Protein 9K5P (pdb70)

Solvent-accessible surface area: 14337 Å² total; per-residue (Å²): 72,80,34,47,74,126,147,8,56,69,58,1,56,19,8,6,4,10,7,34,3,7,2,27,49,10,18,166,82,62,130,15,61,116,91,12,6,96,13,0,81,119,0,5,87,15,0,82,84,0,16,125,150,29,29,16,121,11,0,49,98,0,8,107,15,1,26,20,1,0,63,52,151,42,55,58,130,84,0,79,83,16,33,88,120,1,135,181,104,66,147,145,92,84,83,71,7,55,20,8,19,6,8,7,46,5,2,2,40,35,10,25,170,73,63,152,14,57,112,107,14,0,80,20,0,67,118,0,15,87,17,0,119,82,0,20,147,124,36,26,44,112,9,0,69,60,0,10,113,26,0,31,28,0,2,68,52,165,30,56,61,111,90,0,84,96,19,18,81,116,4,85,157,75,15,160,131,112,127,52,60,71,56,7,56,21,12,15,6,8,9,42,6,6,0,54,44,11,41,205,77,60,151,17,54,135,106,14,3,98,21,0,75,115,0,12,90,12,0,105,80,0,22,119,131,33,22,35,114,5,0,74,103,0,10,117,11,0,31,22,0,2,62,55,147,49,56,62,118,86,0,88,95,18,37,103,140,3,114,119,69,12,126,150

Radius of gyration: 18.7 Å; Cα contacts (8 Å, |Δi|>4): 305; chains: 3; bounding box: 43×48×42 Å

Secondary structure (DSSP, 8-state):
---S-HHHHHHHHHHHHHHHHHHHHHHHTTSS-HHHHHHHHHHHHHHHHHHHHT-HHHHHHHHHHHHHHHTT-S-HHHHHHHHHHHHHH-/-HHHHHHHHHHHHHHHHHHHHHHTTSS-HHHHHHHHHHHHHHHHHHHTT-HHHHHHHHHHHHHHHTT-S-HHHHHHHHHHHHHHH-/-HHHHHHHHHHHHHHHHHHHHHHHTTSS-HHHHHHHHHHHHHHHHHHHHT-HHHHHHHHHHHHHHHTT-S-HHHHHHHHHHHHHHHH-

Sequence (264 aa):
GPGGTEEEKHHLHDDLDLLTILLELNLRNGKLSKELVEEAKRIAEIVKEAIEKGAVEVAEKGLEVIDAAAHGKISLEEVKEAREKLKKELEEEKHHLHDDLDLLTILLELNLRNGKLSKELVEEAKRIAEIVKEAIEKGAVEVAEKGLEVIDAAAHGKISLEEVKEAREKLKKELETEEEKHHLHDDLDLLTILLELNLRNGKLSKELVEEAKRIAEIVKEAIEKGAVEVAEKGLEVIDAAAHGKISLEEVKEAREKLKKELEE

B-factor: mean 39.54, std 11.92, range [17.04, 78.27]

Foldseek 3Di:
DPFLDPVLLVVLVVLLVVLVVLLVVCVVVPNADPLLSVLLVLLSVLLVVCSVVRVSVLNVQSSVLSVCSSVVNDDSVVSNVNSVVSVVVD/DVLLVVLVVLLVVLLVLLVVCVVVVNADPLLSVLLVLLSVLLVVCSVVVVRVLNVQSSVLSVCSSVVNADSVRSVVSSVVSVVVSD/DVVLLVVLVVLLVVLLVLLVVCVVVPVADPLLSVLLVLLSVLLVVCSVVVVSVLNVVSSVLSVCSSVVNDDSVVSNVSSVVSVVVSVD

Nearest PDB structures (foldseek):
  7s5b-assembly2_B  TM=9.370E-01  e=5.333E-01  synthetic construct
  8qbr-assembly1_A  TM=3.655E-01  e=4.328E+00  Nostoc punctiforme
  6zvs-assembly1_A  TM=4.162E-01  e=7.202E+00  Nostoc punctiforme
  7dgw-assembly1_A  TM=6.168E-01  e=1.752E+00  Escherichia coli 'BL21-Gold(DE3)pLysS AG'
  8rql-assembly1_R  TM=3.148E-01  e=9.928E+00  Homo sapiens

Structure (mmCIF, N/CA/C/O backbone):
data_9K5P
#
_entry.id   9K5P
#
_cell.length_a   76.767
_cell.length_b   76.767
_cell.length_c   118.278
_cell.angle_alpha   90.00
_cell.angle_beta   90.00
_cell.angle_gamma   90.00
#
_symmetry.space_group_name_H-M   'P 43 21 2'
#
loop_
_entity.id
_entity.type
_entity.pdbx_description
1 polymer C3-Zn2-HEHE-19
2 non-polymer 'ZINC ION'
3 non-polymer 'NITRATE ION'
4 water water
#
loop_
_atom_site.group_PDB
_atom_site.id
_atom_site.type_symbol
_atom_site.label_atom_id
_atom_site.label_alt_id
_atom_site.label_comp_id
_atom_site.label_asym_id
_atom_site.label_entity_id
_atom_site.label_seq_id
_atom_site.pdbx_PDB_ins_code
_atom_site.Cartn_x
_atom_site.Cartn_y
_atom_site.Cartn_z
_atom_site.occupancy
_atom_site.B_iso_or_equiv
_atom_site.auth_seq_id
_atom_site.auth_comp_id
_atom_site.auth_asym_id
_atom_site.auth_atom_id
_atom_site.pdbx_PDB_model_num
ATOM 1 N N . GLY A 1 20 ? -20.213 0.950 -8.486 1.00 63.50 1 GLY A N 1
ATOM 2 C CA . GLY A 1 20 ? -20.460 -0.482 -8.494 1.00 63.20 1 GLY A CA 1
ATOM 3 C C . GLY A 1 20 ? -21.418 -0.933 -7.402 1.00 64.38 1 GLY A C 1
ATOM 4 O O . GLY A 1 20 ? -22.127 -0.113 -6.816 1.00 61.93 1 GLY A O 1
ATOM 5 N N . PRO A 1 21 ? -21.448 -2.242 -7.131 1.00 57.75 2 PRO A N 1
ATOM 6 C CA . PRO A 1 21 ? -22.327 -2.778 -6.083 1.00 56.13 2 PRO A CA 1
ATOM 7 C C . PRO A 1 21 ? -21.822 -2.558 -4.663 1.00 55.76 2 PRO A C 1
ATOM 8 O O . PRO A 1 21 ? -22.344 -3.182 -3.735 1.00 56.19 2 PRO A O 1
ATOM 12 N N . GLY A 1 22 ? -20.832 -1.698 -4.479 1.00 53.94 3 GLY A N 1
ATOM 13 C CA . GLY A 1 22 ? -20.192 -1.538 -3.194 1.00 45.50 3 GLY A CA 1
ATOM 14 C C . GLY A 1 22 ? -18.984 -2.447 -3.042 1.00 43.04 3 GLY A C 1
ATOM 15 O O . GLY A 1 22 ? -18.822 -3.449 -3.741 1.00 41.84 3 GLY A O 1
ATOM 16 N N . GLY A 1 23 ? -18.122 -2.072 -2.099 1.00 35.75 4 GLY A N 1
ATOM 17 C CA . GLY A 1 23 ? -16.899 -2.801 -1.833 1.00 33.92 4 GLY A CA 1
ATOM 18 C C . GLY A 1 23 ? -17.122 -4.053 -1.009 1.00 29.37 4 GLY A C 1
ATOM 19 O O . GLY A 1 23 ? -16.417 -4.275 -0.027 1.00 29.39 4 GLY A O 1
ATOM 20 N N . THR A 1 24 ? -18.089 -4.878 -1.407 1.00 27.47 5 THR A N 1
ATOM 21 C CA . THR A 1 24 ? -18.319 -6.166 -0.772 1.00 29.19 5 THR A CA 1
ATOM 22 C C . THR A 1 24 ? -17.270 -7.178 -1.227 1.00 30.22 5 THR A C 1
ATOM 23 O O . THR A 1 24 ? -16.621 -7.015 -2.263 1.00 27.09 5 THR A O 1
ATOM 27 N N . GLU A 1 25 ? -17.105 -8.238 -0.427 1.00 28.56 6 GLU A N 1
ATOM 28 C CA . GLU A 1 25 ? -16.212 -9.334 -0.809 1.00 33.23 6 GLU A CA 1
ATOM 29 C C . GLU A 1 25 ? -16.575 -9.911 -2.176 1.00 31.58 6 GLU A C 1
ATOM 30 O O . GLU A 1 25 ? -15.693 -10.342 -2.926 1.00 31.47 6 GLU A O 1
ATOM 36 N N . GLU A 1 26 ? -17.862 -9.925 -2.517 1.00 30.97 7 GLU A N 1
ATOM 37 C CA . GLU A 1 26 ? -18.290 -1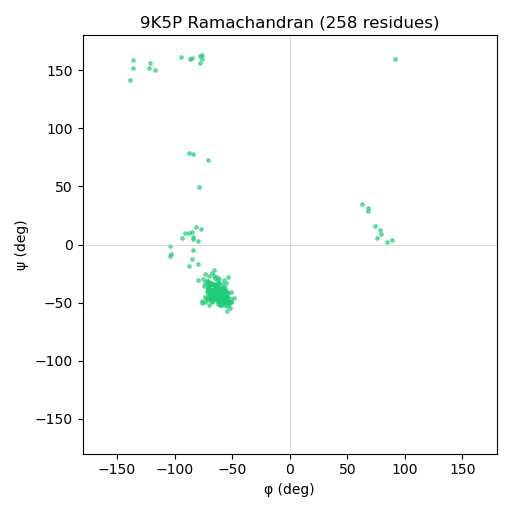0.463 -3.803 1.00 34.87 7 GLU A CA 1
ATOM 38 C C . GLU A 1 26 ? -17.848 -9.562 -4.952 1.00 29.70 7 GLU A C 1
ATOM 39 O O . GLU A 1 26 ? -17.431 -10.051 -6.009 1.00 28.50 7 GLU A O 1
ATOM 45 N N . GLU A 1 27 ? -17.925 -8.245 -4.768 1.00 26.20 8 GLU A N 1
ATOM 46 C CA . GLU A 1 27 ? -17.459 -7.345 -5.814 1.00 32.51 8 GLU A CA 1
ATOM 47 C C . GLU A 1 27 ? -15.941 -7.399 -5.948 1.00 28.16 8 GLU A C 1
ATOM 48 O O . GLU A 1 27 ? -15.415 -7.440 -7.069 1.00 27.18 8 GLU A O 1
ATOM 54 N N . LYS A 1 28 ? -15.224 -7.404 -4.819 1.00 25.93 9 LYS A N 1
ATOM 55 C CA . LYS A 1 28 ? -13.769 -7.544 -4.852 1.00 27.44 9 LYS A CA 1
ATOM 56 C C . LYS A 1 28 ? -13.367 -8.822 -5.562 1.00 26.65 9 LYS A C 1
ATOM 57 O O . LYS A 1 28 ? -12.400 -8.837 -6.328 1.00 24.83 9 LYS A O 1
ATOM 63 N N . HIS A 1 29 ? -14.079 -9.917 -5.285 1.00 25.97 10 HIS A N 1
ATOM 64 C CA . HIS A 1 29 ? -13.772 -11.181 -5.942 1.00 27.80 10 HIS A CA 1
ATOM 65 C C . HIS A 1 29 ? -13.999 -11.070 -7.443 1.00 27.01 10 HIS A C 1
ATOM 66 O O . HIS A 1 29 ? -13.223 -11.610 -8.235 1.00 21.74 10 HIS A O 1
ATOM 73 N N . HIS A 1 30 ? -15.057 -10.370 -7.854 1.00 24.98 11 HIS A N 1
ATOM 74 C CA . HIS A 1 30 ? -15.299 -10.188 -9.281 1.00 29.22 11 HIS A CA 1
ATOM 75 C C . HIS A 1 30 ? -14.178 -9.364 -9.915 1.00 24.95 11 HIS A C 1
ATOM 76 O O . HIS A 1 30 ? -13.631 -9.732 -10.960 1.00 24.72 11 HIS A O 1
ATOM 83 N N . LEU A 1 31 ? -13.804 -8.258 -9.274 1.00 22.30 12 LEU A N 1
ATOM 84 C CA . LEU A 1 31 ? -12.712 -7.444 -9.788 1.00 25.21 12 LEU A CA 1
ATOM 85 C C . LEU A 1 31 ? -11.432 -8.253 -9.918 1.00 24.66 12 LEU A C 1
ATOM 86 O O . LEU A 1 31 ? -10.688 -8.097 -10.896 1.00 19.83 12 LEU A O 1
ATOM 91 N N . HIS A 1 32 ? -11.162 -9.139 -8.955 1.00 21.14 13 HIS A N 1
ATOM 92 C CA . HIS A 1 32 ? -9.948 -9.948 -9.042 1.00 22.79 13 HIS A CA 1
ATOM 93 C C . HIS A 1 32 ? -10.018 -10.944 -10.206 1.00 22.05 13 HIS A C 1
ATOM 94 O O . HIS A 1 32 ? -9.015 -11.152 -10.902 1.00 17.52 13 HIS A O 1
ATOM 101 N N . ASP A 1 33 ? -11.187 -11.569 -10.430 1.00 18.02 14 ASP A N 1
ATOM 102 C CA . ASP A 1 33 ? -11.380 -12.428 -11.609 1.00 24.75 14 ASP A CA 1
ATOM 103 C C . ASP A 1 33 ? -11.007 -11.694 -12.893 1.00 22.01 14 ASP A C 1
ATOM 104 O O . ASP A 1 33 ? -10.295 -12.224 -13.757 1.00 17.28 14 ASP A O 1
ATOM 109 N N . ASP A 1 34 ? -11.542 -10.484 -13.052 1.00 20.53 15 ASP A N 1
ATOM 110 C CA . ASP A 1 34 ? -11.268 -9.671 -14.233 1.00 20.39 15 ASP A CA 1
ATOM 111 C C . ASP A 1 34 ? -9.786 -9.385 -14.379 1.00 21.16 15 ASP A C 1
ATOM 112 O O . ASP A 1 34 ? -9.250 -9.391 -15.488 1.00 21.35 15 ASP A O 1
ATOM 117 N N . LEU A 1 35 ? -9.108 -9.107 -13.269 1.00 19.07 16 LEU A N 1
ATOM 118 C CA . LEU A 1 35 ? -7.675 -8.852 -13.336 1.00 22.00 16 LEU A CA 1
ATOM 119 C C . LEU A 1 35 ? -6.913 -10.100 -13.756 1.00 18.98 16 LEU A C 1
ATOM 120 O O . LEU A 1 35 ? -5.968 -10.022 -14.552 1.00 20.69 16 LEU A O 1
ATOM 125 N N . ASP A 1 36 ? -7.301 -11.259 -13.235 1.00 17.04 17 ASP A N 1
ATOM 126 C CA . ASP A 1 36 ? -6.706 -12.503 -13.700 1.00 21.02 17 ASP A CA 1
ATOM 127 C C . ASP A 1 36 ? -6.939 -12.679 -15.191 1.00 21.10 17 ASP A C 1
ATOM 128 O O . ASP A 1 36 ? -6.022 -13.045 -15.929 1.00 22.47 17 ASP A O 1
ATOM 133 N N . LEU A 1 37 ? -8.180 -12.444 -15.636 1.00 21.40 18 LEU A N 1
ATOM 134 C CA . LEU A 1 37 ? -8.544 -12.616 -17.039 1.00 23.72 18 LEU A CA 1
ATOM 135 C C . LEU A 1 37 ? -7.720 -11.702 -17.927 1.00 23.10 18 LEU A C 1
ATOM 136 O O . LEU A 1 37 ? -7.175 -12.136 -18.944 1.00 23.07 18 LEU A O 1
ATOM 141 N N . LEU A 1 38 ? -7.586 -10.435 -17.530 1.00 20.1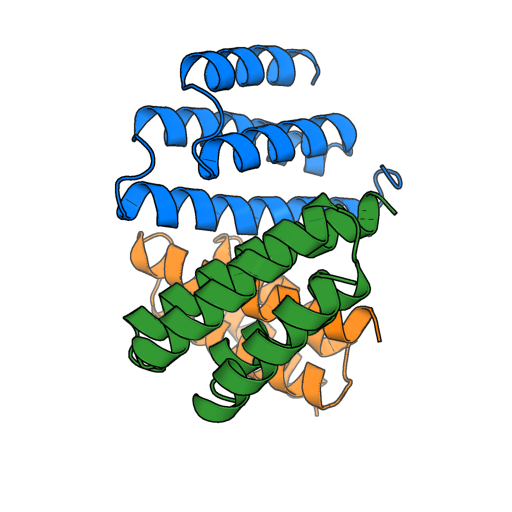5 19 LEU A N 1
ATOM 142 C CA . LEU A 1 38 ? -6.815 -9.472 -18.313 1.00 23.43 19 LEU A CA 1
ATOM 143 C C . LEU A 1 38 ? -5.313 -9.732 -18.231 1.00 26.48 19 LEU A C 1
ATOM 144 O O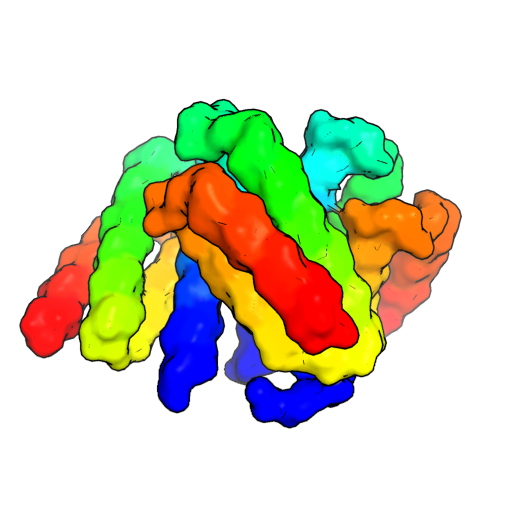 . LEU A 1 38 ? -4.579 -9.454 -19.192 1.00 26.59 19 LEU A O 1
ATOM 149 N N . THR A 1 39 ? -4.833 -10.265 -17.102 1.00 22.38 20 THR A N 1
ATOM 150 C CA . THR A 1 39 ? -3.444 -10.709 -17.029 1.00 27.11 20 THR A CA 1
ATOM 151 C C . THR A 1 39 ? -3.162 -11.737 -18.114 1.00 27.92 20 THR A C 1
ATOM 152 O O . THR A 1 39 ? -2.135 -11.671 -18.802 1.00 25.76 20 THR A O 1
ATOM 156 N N . ILE A 1 40 ? -4.085 -12.681 -18.295 1.00 23.98 21 ILE A N 1
ATOM 157 C CA . ILE A 1 40 ? -3.912 -13.688 -19.328 1.00 27.19 21 ILE A CA 1
ATOM 158 C C . ILE A 1 40 ? -3.998 -13.051 -20.709 1.00 29.01 21 ILE A C 1
ATOM 159 O O . ILE A 1 40 ? -3.175 -13.331 -21.588 1.00 30.94 21 ILE A O 1
ATOM 164 N N . LEU A 1 41 ? -4.983 -12.177 -20.922 1.00 24.19 22 LEU A N 1
ATOM 165 C CA . LEU A 1 41 ? -5.173 -11.631 -22.259 1.00 24.43 22 LEU A CA 1
ATOM 166 C C . LEU A 1 41 ? -3.978 -10.791 -22.684 1.00 26.97 22 LEU A C 1
ATOM 167 O O . LEU A 1 41 ? -3.591 -10.820 -23.857 1.00 29.06 22 LEU A O 1
ATOM 172 N N . LEU A 1 42 ? -3.348 -10.078 -21.742 1.00 25.32 23 LEU A N 1
ATOM 173 C CA . LEU A 1 42 ? -2.174 -9.280 -22.086 1.00 31.53 23 LEU A CA 1
ATOM 174 C C . LEU A 1 42 ? -1.056 -10.168 -22.602 1.00 34.43 23 LEU A C 1
ATOM 175 O O . LEU A 1 42 ? -0.384 -9.833 -23.583 1.00 33.59 23 LEU A O 1
ATOM 180 N N . GLU A 1 43 ? -0.853 -11.321 -21.957 1.00 33.43 24 GLU A N 1
ATOM 181 C CA . GLU A 1 43 ? 0.170 -12.261 -22.414 1.00 36.18 24 GLU A CA 1
ATOM 182 C C . GLU A 1 43 ? -0.198 -12.886 -23.749 1.00 35.14 24 GLU A C 1
ATOM 183 O O . GLU A 1 43 ? 0.653 -13.009 -24.638 1.00 41.03 24 GLU A O 1
ATOM 189 N N . LEU A 1 44 ? -1.446 -13.343 -23.892 1.00 34.38 25 LEU A N 1
ATOM 190 C CA . LEU A 1 44 ? -1.875 -13.904 -25.169 1.00 38.15 25 LEU A CA 1
ATOM 191 C C . LEU A 1 44 ? -1.552 -12.938 -26.304 1.00 43.70 25 LEU A C 1
ATOM 192 O O . LEU A 1 44 ? -0.998 -13.323 -27.342 1.00 41.40 25 LEU A O 1
ATOM 197 N N . ASN A 1 45 ? -1.880 -11.667 -26.107 1.00 37.61 26 ASN A N 1
ATOM 198 C CA . ASN A 1 45 ? -1.788 -10.685 -27.169 1.00 37.08 26 ASN A CA 1
ATOM 199 C C . ASN A 1 45 ? -0.406 -10.051 -27.265 1.00 34.81 26 ASN A C 1
ATOM 200 O O . ASN A 1 45 ? -0.063 -9.495 -28.310 1.00 37.04 26 ASN A O 1
ATOM 205 N N . LEU A 1 46 ? 0.408 -10.141 -26.220 1.00 37.65 27 LEU A N 1
ATOM 206 C CA . LEU A 1 46 ? 1.828 -9.882 -26.412 1.00 36.15 27 LEU A CA 1
ATOM 207 C C . LEU A 1 46 ? 2.469 -10.977 -27.260 1.00 46.36 27 LEU A C 1
ATOM 208 O O . LEU A 1 46 ? 3.226 -10.682 -28.196 1.00 43.81 27 LEU A O 1
ATOM 213 N N . ARG A 1 47 ? 2.148 -12.248 -26.970 1.00 40.40 28 ARG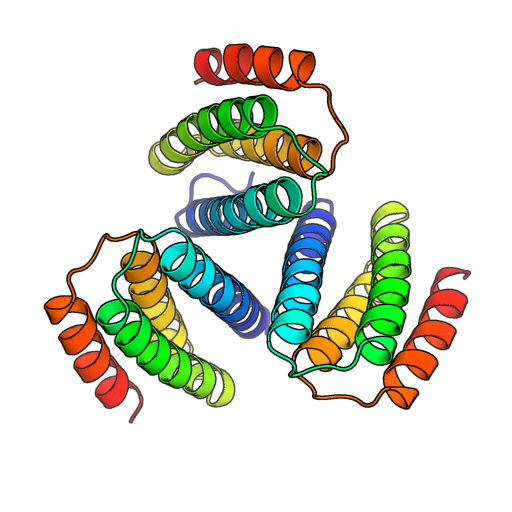 A N 1
ATOM 214 C CA . ARG A 1 47 ? 2.819 -13.360 -27.646 1.00 47.08 28 ARG A CA 1
ATOM 215 C C . ARG A 1 47 ? 2.495 -13.400 -29.136 1.00 39.88 28 ARG A C 1
ATOM 216 O O . ARG A 1 47 ? 3.361 -13.724 -29.951 1.00 47.39 28 ARG A O 1
ATOM 224 N N . ASN A 1 48 ? 1.261 -13.104 -29.520 1.00 38.86 29 ASN A N 1
ATOM 225 C CA . ASN A 1 48 ? 0.935 -13.154 -30.937 1.00 39.64 29 ASN A CA 1
ATOM 226 C C . ASN A 1 48 ? 1.288 -11.853 -31.677 1.00 40.62 29 ASN A C 1
ATOM 227 O O . ASN A 1 48 ? 0.860 -11.673 -32.823 1.00 44.65 29 ASN A O 1
ATOM 232 N N . GLY A 1 49 ? 2.026 -10.944 -31.038 1.00 40.09 30 GLY A N 1
ATOM 233 C CA . GLY A 1 49 ? 2.500 -9.733 -31.671 1.00 43.28 30 GLY A CA 1
ATOM 234 C C . GLY A 1 49 ? 1.537 -8.565 -31.688 1.00 37.21 30 GLY A C 1
ATOM 235 O O . GLY A 1 49 ? 1.889 -7.513 -32.236 1.00 36.71 30 GLY A O 1
ATOM 236 N N . LYS A 1 50 ? 0.349 -8.703 -31.095 1.00 34.93 31 LYS A N 1
ATOM 237 C CA . LYS A 1 50 ? -0.653 -7.642 -31.158 1.00 34.60 31 LYS A CA 1
ATOM 238 C C . LYS A 1 50 ? -0.244 -6.436 -30.329 1.00 33.69 31 LYS A C 1
ATOM 239 O O . LYS A 1 50 ? -0.539 -5.294 -30.701 1.00 33.30 31 LYS A O 1
ATOM 245 N N . LEU A 1 51 ? 0.449 -6.673 -29.227 1.00 31.25 32 LEU A N 1
ATOM 246 C CA . LEU A 1 51 ? 0.757 -5.670 -28.224 1.00 29.79 32 LEU A CA 1
ATOM 247 C C . LEU A 1 51 ? 2.263 -5.585 -28.074 1.00 30.76 32 LEU A C 1
ATOM 248 O O . LEU A 1 51 ? 2.978 -6.559 -28.315 1.00 35.12 32 LEU A O 1
ATOM 253 N N . SER A 1 52 ? 2.743 -4.417 -27.689 1.00 31.64 33 SER A N 1
ATOM 254 C CA . SER A 1 52 ? 4.171 -4.205 -27.510 1.00 36.52 33 SER A CA 1
ATOM 255 C C . SER A 1 52 ? 4.581 -4.420 -26.059 1.00 35.57 33 SER A C 1
ATOM 256 O O . SER A 1 52 ? 3.759 -4.386 -25.140 1.00 32.99 33 SER A O 1
ATOM 259 N N . LYS A 1 53 ? 5.887 -4.626 -25.873 1.00 36.49 34 LYS A N 1
ATOM 260 C CA . LYS A 1 53 ? 6.437 -4.816 -24.539 1.00 39.67 34 LYS A CA 1
ATOM 261 C C . LYS A 1 53 ? 6.173 -3.606 -23.663 1.00 37.09 34 LYS A C 1
ATOM 262 O O . LYS A 1 53 ? 5.782 -3.742 -22.496 1.00 36.37 34 LYS A O 1
ATOM 268 N N . GLU A 1 54 ? 6.351 -2.405 -24.212 1.00 36.85 35 GLU A N 1
ATOM 269 C CA . GLU A 1 54 ? 6.133 -1.216 -23.399 1.00 32.39 35 GLU A CA 1
ATOM 270 C C . GLU A 1 54 ? 4.652 -1.016 -23.085 1.00 36.84 35 GLU A C 1
ATOM 271 O O . GLU A 1 54 ? 4.304 -0.524 -22.003 1.00 31.55 35 GLU A O 1
ATOM 277 N N . LEU A 1 55 ? 3.766 -1.359 -24.025 1.00 33.79 36 LEU A N 1
ATOM 278 C CA . LEU A 1 55 ? 2.330 -1.293 -23.745 1.00 36.94 36 LEU A CA 1
ATOM 279 C C . LEU A 1 55 ? 1.971 -2.189 -22.562 1.00 28.71 36 LEU A C 1
ATOM 280 O O . LEU A 1 55 ? 1.307 -1.758 -21.616 1.00 28.73 36 LEU A O 1
ATOM 285 N N . VAL A 1 56 ? 2.415 -3.445 -22.604 1.00 30.97 37 VAL A N 1
ATOM 286 C CA . VAL A 1 56 ? 2.096 -4.400 -21.548 1.00 31.46 37 VAL A CA 1
ATOM 287 C C . VAL A 1 56 ? 2.687 -3.954 -20.215 1.00 35.04 37 VAL A C 1
ATOM 288 O O . VAL A 1 56 ? 2.031 -4.049 -19.167 1.00 32.82 37 VAL A O 1
ATOM 292 N N . GLU A 1 57 ? 3.919 -3.431 -20.233 1.00 31.78 38 GLU A N 1
ATOM 293 C CA . GLU A 1 57 ? 4.526 -2.945 -18.999 1.00 35.17 38 GLU A CA 1
ATOM 294 C C . GLU A 1 57 ? 3.717 -1.814 -18.388 1.00 35.27 38 GLU A C 1
ATOM 295 O O . GLU A 1 57 ? 3.526 -1.773 -17.167 1.00 30.65 38 GLU A O 1
ATOM 301 N N . GLU A 1 58 ? 3.261 -0.861 -19.214 1.00 29.88 39 GLU A N 1
ATOM 302 C CA . GLU A 1 58 ? 2.393 0.190 -18.697 1.00 26.08 39 GLU A CA 1
ATOM 303 C C . GLU A 1 58 ? 1.061 -0.376 -18.216 1.00 32.01 39 GLU A C 1
ATOM 304 O O . GLU A 1 58 ? 0.518 0.085 -17.205 1.00 27.73 39 GLU A O 1
ATOM 310 N N . ALA A 1 59 ? 0.492 -1.340 -18.954 1.00 26.56 40 ALA A N 1
ATOM 311 C CA . ALA A 1 59 ? -0.749 -1.964 -18.504 1.00 29.47 40 ALA A CA 1
ATOM 312 C C . ALA A 1 59 ? -0.553 -2.659 -17.168 1.00 28.21 40 ALA A C 1
ATOM 313 O O . ALA A 1 59 ? -1.430 -2.600 -16.301 1.00 27.42 40 ALA A O 1
ATOM 315 N N . LYS A 1 60 ? 0.598 -3.312 -16.975 1.00 27.54 41 LYS A N 1
ATOM 316 C CA . LYS A 1 60 ? 0.868 -3.955 -15.695 1.00 33.69 41 LYS A CA 1
ATOM 317 C C . LYS A 1 60 ? 1.053 -2.947 -14.576 1.00 33.53 41 LYS A C 1
ATOM 318 O O . LYS A 1 60 ? 0.795 -3.274 -13.414 1.00 34.74 41 LYS A O 1
ATOM 324 N N . ARG A 1 61 ? 1.453 -1.718 -14.891 1.00 30.95 42 ARG A N 1
ATOM 325 C CA . ARG A 1 61 ? 1.514 -0.724 -13.833 1.00 32.11 42 ARG A CA 1
ATOM 326 C C . ARG A 1 61 ? 0.115 -0.286 -13.448 1.00 31.13 42 ARG A C 1
ATOM 327 O O . ARG A 1 61 ? -0.153 -0.020 -12.272 1.00 34.04 42 ARG A O 1
ATOM 335 N N . ILE A 1 62 ? -0.807 -0.253 -14.412 1.00 29.48 43 ILE A N 1
ATOM 336 C CA . ILE A 1 62 ? -2.209 -0.045 -14.061 1.00 33.22 43 ILE A CA 1
ATOM 337 C C . ILE A 1 62 ? -2.753 -1.235 -13.271 1.00 26.74 43 ILE A C 1
ATOM 338 O O . ILE A 1 62 ? -3.561 -1.071 -12.343 1.00 24.84 43 ILE A O 1
ATOM 343 N N . ALA A 1 63 ? -2.352 -2.449 -13.645 1.00 23.23 44 ALA A N 1
ATOM 344 C CA . ALA A 1 63 ? -2.797 -3.629 -12.903 1.00 30.57 44 ALA A CA 1
ATOM 345 C C . ALA A 1 63 ? -2.357 -3.557 -11.444 1.00 33.58 44 ALA A C 1
ATOM 346 O O . ALA A 1 63 ? -3.111 -3.937 -10.540 1.00 35.05 44 ALA A O 1
ATOM 348 N N . GLU A 1 64 ? -1.136 -3.074 -11.193 1.00 32.39 45 GLU A N 1
ATOM 349 C CA . GLU A 1 64 ? -0.702 -2.870 -9.812 1.00 38.80 45 GLU A CA 1
ATOM 350 C C . GLU A 1 64 ? -1.595 -1.867 -9.093 1.00 36.22 45 GLU A C 1
ATOM 351 O O . GLU A 1 64 ? -1.973 -2.086 -7.936 1.00 35.48 45 GLU A O 1
ATOM 357 N N . ILE A 1 65 ? -1.962 -0.770 -9.766 1.00 30.31 46 ILE A N 1
ATOM 358 C CA . ILE A 1 65 ? -2.900 0.174 -9.167 1.00 29.45 46 ILE A CA 1
ATOM 359 C C . ILE A 1 65 ? -4.245 -0.492 -8.915 1.00 36.18 46 ILE A C 1
ATOM 360 O O . ILE A 1 65 ? -4.893 -0.242 -7.891 1.00 34.84 46 ILE A O 1
ATOM 365 N N . VAL A 1 66 ? -4.700 -1.332 -9.854 1.00 32.41 47 VAL A N 1
ATOM 366 C CA . VAL A 1 66 ? -5.976 -2.016 -9.677 1.00 28.50 47 VAL A CA 1
ATOM 367 C C . VAL A 1 66 ? -5.911 -2.938 -8.463 1.00 30.40 47 VAL A C 1
ATOM 368 O O . VAL A 1 66 ? -6.836 -2.984 -7.650 1.00 29.22 47 VAL A O 1
ATOM 372 N N . LYS A 1 67 ? -4.814 -3.686 -8.331 1.00 33.03 48 LYS A N 1
ATOM 373 C CA . LYS A 1 67 ? -4.633 -4.589 -7.198 1.00 35.90 48 LYS A CA 1
ATOM 374 C C . LYS A 1 67 ? -4.845 -3.857 -5.879 1.00 37.69 48 LYS A C 1
ATOM 375 O O . LYS A 1 67 ? -5.662 -4.258 -5.044 1.00 35.07 48 LYS A O 1
ATOM 381 N N . GLU A 1 68 ? -4.109 -2.763 -5.688 1.00 39.42 49 GLU A N 1
ATOM 382 C CA . GLU A 1 68 ? -4.240 -1.975 -4.471 1.00 40.56 49 GLU A CA 1
ATOM 383 C C . GLU A 1 68 ? -5.660 -1.474 -4.302 1.00 43.19 49 GLU A C 1
ATOM 384 O O . GLU A 1 68 ? -6.216 -1.521 -3.198 1.00 48.65 49 GLU A O 1
ATOM 390 N N . ALA A 1 69 ? -6.265 -0.977 -5.382 1.00 37.78 50 ALA A N 1
ATOM 391 C CA . ALA A 1 69 ? -7.635 -0.487 -5.278 1.00 34.31 50 ALA A CA 1
ATOM 392 C C . ALA A 1 69 ? -8.581 -1.589 -4.819 1.00 37.61 50 ALA A C 1
ATOM 393 O O . ALA A 1 69 ? -9.428 -1.359 -3.950 1.00 41.24 50 ALA A O 1
ATOM 395 N N . ILE A 1 70 ? -8.447 -2.797 -5.377 1.00 36.05 51 ILE A N 1
ATOM 396 C CA . ILE A 1 70 ? -9.319 -3.895 -4.963 1.00 38.05 51 ILE A CA 1
ATOM 397 C C . ILE A 1 70 ? -9.152 -4.158 -3.473 1.00 43.47 51 ILE A C 1
ATOM 398 O O . ILE A 1 70 ? -10.132 -4.284 -2.727 1.00 42.02 51 ILE A O 1
ATOM 403 N N . GLU A 1 71 ? -7.898 -4.233 -3.023 1.00 43.92 52 GLU A N 1
ATOM 404 C CA . GLU A 1 71 ? -7.617 -4.448 -1.613 1.00 48.01 52 GLU A CA 1
ATOM 405 C C . GLU A 1 71 ? -8.285 -3.377 -0.754 1.00 48.96 52 GLU A C 1
ATOM 406 O O . GLU A 1 71 ? -8.996 -3.694 0.207 1.00 52.24 52 GLU A O 1
ATOM 412 N N . LYS A 1 72 ? -8.117 -2.104 -1.118 1.00 47.72 53 LYS A N 1
ATOM 413 C CA . LYS A 1 72 ? -8.613 -1.002 -0.298 1.00 44.60 53 LYS A CA 1
ATOM 414 C C . LYS A 1 72 ? -10.105 -0.740 -0.455 1.00 48.93 53 LYS A C 1
ATOM 415 O O . LYS A 1 72 ? -10.613 0.210 0.150 1.00 51.51 53 LYS A O 1
ATOM 421 N N . GLY A 1 73 ? -10.819 -1.539 -1.247 1.00 49.79 54 GLY A N 1
ATOM 422 C CA . GLY A 1 73 ? -12.230 -1.302 -1.475 1.00 45.64 54 GLY A CA 1
ATOM 423 C C . GLY A 1 73 ? -12.567 -0.212 -2.469 1.00 46.09 54 GLY A C 1
ATOM 424 O O . GLY A 1 73 ? -13.745 0.143 -2.593 1.00 44.73 54 GLY A O 1
ATOM 425 N N . ALA A 1 74 ? -11.582 0.330 -3.192 1.00 46.57 55 ALA A N 1
ATOM 426 C CA . ALA A 1 74 ? -11.827 1.414 -4.146 1.00 42.75 55 ALA A CA 1
ATOM 427 C C . ALA A 1 74 ? -12.292 0.803 -5.467 1.00 44.65 55 ALA A C 1
ATOM 428 O O . ALA A 1 74 ? -11.542 0.693 -6.442 1.00 45.48 55 ALA A O 1
ATOM 430 N N . VAL A 1 75 ? -13.567 0.408 -5.499 1.00 42.90 56 VAL A N 1
ATOM 431 C CA . VAL A 1 75 ? -14.049 -0.395 -6.616 1.00 44.90 56 VAL A CA 1
ATOM 432 C C . VAL A 1 75 ? -14.110 0.435 -7.889 1.00 47.60 56 VAL A C 1
ATOM 433 O O . VAL A 1 75 ? -13.860 -0.082 -8.986 1.00 40.49 56 VAL A O 1
ATOM 437 N N . GLU A 1 76 ? -14.393 1.733 -7.764 1.00 46.81 57 GLU A N 1
ATOM 438 C CA . GLU A 1 76 ? -14.525 2.582 -8.939 1.00 46.29 57 GLU A CA 1
ATOM 439 C C . GLU A 1 76 ? -13.172 2.820 -9.596 1.00 42.27 57 GLU A C 1
ATOM 440 O O . GLU A 1 76 ? -13.060 2.798 -10.827 1.00 38.79 57 GLU A O 1
ATOM 446 N N . VAL A 1 77 ? -12.134 3.056 -8.793 1.00 36.08 58 VAL A N 1
ATOM 447 C CA . VAL A 1 77 ? -10.792 3.156 -9.349 1.00 34.41 58 VAL A CA 1
ATOM 448 C C . VAL A 1 77 ? -10.374 1.829 -9.974 1.00 37.34 58 VAL A C 1
ATOM 449 O O . VAL A 1 77 ? -9.697 1.795 -11.012 1.00 32.15 58 VAL A O 1
ATOM 453 N N . ALA A 1 78 ? -10.763 0.714 -9.356 1.00 29.05 59 ALA A N 1
ATOM 454 C CA . ALA A 1 78 ? -10.380 -0.581 -9.899 1.00 30.75 59 ALA A CA 1
ATOM 455 C C . ALA A 1 78 ? -11.102 -0.850 -11.216 1.00 28.70 59 ALA A C 1
ATOM 456 O O . ALA A 1 78 ? -10.472 -1.250 -12.200 1.00 24.35 59 ALA A O 1
ATOM 458 N N . GLU A 1 79 ? -12.425 -0.610 -11.254 1.00 26.83 60 GLU A N 1
ATOM 459 C CA . GLU A 1 79 ? -13.202 -0.810 -12.474 1.00 31.91 60 GLU A CA 1
ATOM 460 C C . GLU A 1 79 ? -12.661 0.039 -13.615 1.00 31.44 60 GLU A C 1
ATOM 461 O O . GLU A 1 79 ? -12.653 -0.397 -14.768 1.00 30.20 60 GLU A O 1
ATOM 467 N N . LYS A 1 80 ? -12.207 1.259 -13.308 1.00 33.03 61 LYS A N 1
ATOM 468 C CA . LYS A 1 80 ? -11.639 2.135 -14.326 1.00 32.93 61 LYS A CA 1
ATOM 469 C C . LYS A 1 80 ? -10.325 1.573 -14.865 1.00 29.94 61 LYS A C 1
ATOM 470 O O . LYS A 1 80 ? -10.120 1.511 -16.083 1.00 26.59 61 LYS A O 1
ATOM 476 N N . GLY A 1 81 ? -9.419 1.159 -13.973 1.00 23.00 62 GLY A N 1
ATOM 477 C CA . GLY A 1 81 ? -8.178 0.560 -14.432 1.00 23.65 62 GLY A CA 1
ATOM 478 C C . GLY A 1 81 ? -8.409 -0.700 -15.247 1.00 26.61 62 GLY A C 1
ATOM 479 O O . GLY A 1 81 ? -7.725 -0.933 -16.249 1.00 24.26 62 GLY A O 1
ATOM 480 N N . LEU A 1 82 ? -9.400 -1.515 -14.851 1.00 20.75 63 LEU A N 1
ATOM 481 C CA . LEU A 1 82 ? -9.713 -2.719 -15.622 1.00 24.61 63 LEU A CA 1
ATOM 482 C C . LEU A 1 82 ? -10.216 -2.363 -17.022 1.00 26.50 63 LEU A C 1
ATOM 483 O O . LEU A 1 82 ? -9.850 -3.015 -18.011 1.00 24.40 63 LEU A O 1
ATOM 488 N N . GLU A 1 83 ? -11.054 -1.330 -17.127 1.00 25.63 64 GLU A N 1
ATOM 489 C CA . GLU A 1 83 ? -11.562 -0.910 -18.431 1.00 2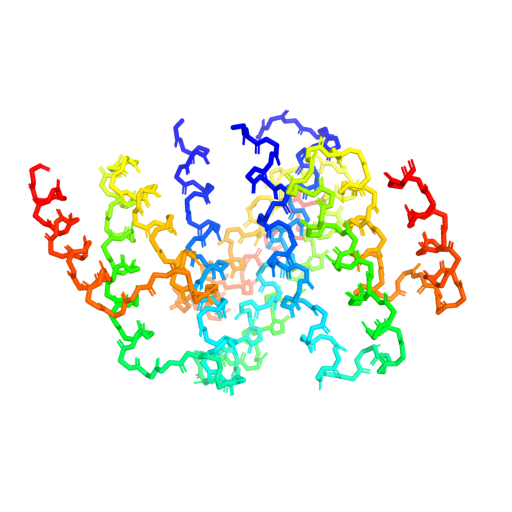9.17 64 GLU A CA 1
ATOM 490 C C . GLU A 1 83 ? -10.448 -0.388 -19.329 1.00 25.60 64 GLU A C 1
ATOM 491 O O . GLU A 1 83 ? -10.473 -0.605 -20.546 1.00 24.26 64 GLU A O 1
ATOM 497 N N . VAL A 1 84 ? -9.479 0.321 -18.754 1.00 23.64 65 VAL A N 1
ATOM 498 C CA . VAL A 1 84 ? -8.336 0.786 -19.536 1.00 22.47 65 VAL A CA 1
ATOM 499 C C . VAL A 1 84 ? -7.494 -0.391 -19.974 1.00 22.62 65 VAL A C 1
ATOM 500 O O . VAL A 1 84 ? -7.113 -0.499 -21.148 1.00 21.58 65 VAL A O 1
ATOM 504 N N . ILE A 1 85 ? -7.166 -1.278 -19.028 1.00 18.42 66 ILE A N 1
ATOM 505 C CA . ILE A 1 85 ? -6.364 -2.448 -19.355 1.00 20.47 66 ILE A CA 1
ATOM 506 C C . ILE A 1 85 ? -7.043 -3.272 -20.448 1.00 22.53 66 ILE A C 1
ATOM 507 O O . ILE A 1 85 ? -6.388 -3.747 -21.384 1.00 21.94 66 ILE A O 1
ATOM 512 N N . ASP A 1 86 ? -8.359 -3.460 -20.337 1.00 21.52 67 ASP A N 1
ATOM 513 C CA . ASP A 1 86 ? -9.093 -4.231 -21.338 1.00 22.44 67 ASP A CA 1
ATOM 514 C C . ASP A 1 86 ? -9.007 -3.565 -22.701 1.00 23.84 67 ASP A C 1
ATOM 515 O O . ASP A 1 86 ? -8.695 -4.216 -23.707 1.00 22.31 67 ASP A O 1
ATOM 520 N N . ALA A 1 87 ? -9.281 -2.260 -22.752 1.00 21.80 68 ALA A N 1
ATOM 521 C CA . ALA A 1 87 ? -9.178 -1.529 -24.011 1.00 22.76 68 ALA A CA 1
ATOM 522 C C . ALA A 1 87 ? -7.768 -1.610 -24.587 1.00 24.16 68 ALA A C 1
ATOM 523 O O . ALA A 1 87 ? -7.592 -1.745 -25.804 1.00 26.17 68 ALA A O 1
ATOM 525 N N . ALA A 1 88 ? -6.745 -1.526 -23.730 1.00 23.67 69 ALA A N 1
ATOM 526 C CA . ALA A 1 88 ? -5.370 -1.670 -24.202 1.00 23.95 69 ALA A CA 1
ATOM 527 C C . ALA A 1 88 ? -5.120 -3.060 -24.774 1.00 25.57 69 ALA A C 1
ATOM 528 O O . ALA A 1 88 ? -4.498 -3.206 -25.833 1.00 25.74 69 ALA A O 1
ATOM 530 N N . ALA A 1 89 ? -5.576 -4.099 -24.073 1.00 25.23 70 ALA A N 1
ATOM 531 C CA . ALA A 1 89 ? -5.277 -5.464 -24.495 1.00 23.79 70 ALA A CA 1
ATOM 532 C C . ALA A 1 89 ? -5.909 -5.791 -25.836 1.00 23.57 70 ALA A C 1
ATOM 533 O O . ALA A 1 89 ? -5.393 -6.635 -26.575 1.00 32.49 70 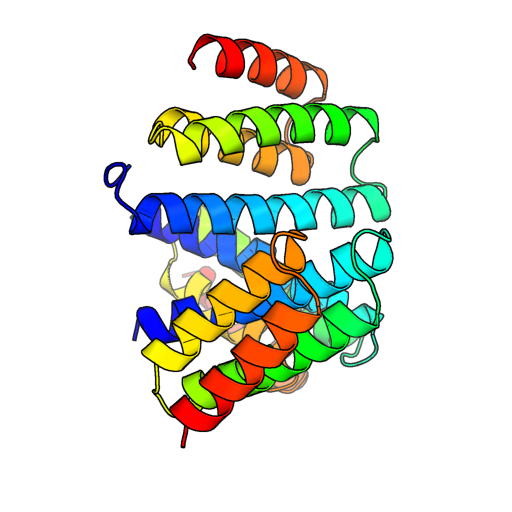ALA A O 1
ATOM 535 N N . HIS A 1 90 ? -7.027 -5.161 -26.154 1.00 25.22 71 HIS A N 1
ATOM 536 C CA . HIS A 1 90 ? -7.694 -5.335 -27.432 1.00 28.43 71 HIS A CA 1
ATOM 537 C C . HIS A 1 90 ? -7.112 -4.439 -28.523 1.00 31.79 71 HIS A C 1
ATOM 538 O O . HIS A 1 90 ? -7.687 -4.378 -29.606 1.00 30.97 71 HIS A O 1
ATOM 545 N N . GLY A 1 91 ? -6.018 -3.725 -28.254 1.00 28.58 72 GLY A N 1
ATOM 546 C CA . GLY A 1 91 ? -5.461 -2.815 -29.244 1.00 31.03 72 GLY A CA 1
ATOM 547 C C . GLY A 1 91 ? -6.312 -1.603 -29.554 1.00 28.81 72 GLY A C 1
ATOM 548 O O . GLY A 1 91 ? -6.236 -1.078 -30.667 1.00 30.05 72 GLY A O 1
ATOM 549 N N . LYS A 1 92 ? -7.111 -1.124 -28.594 1.00 29.20 73 LYS A N 1
ATOM 550 C CA . LYS A 1 92 ? -8.039 -0.030 -28.852 1.00 30.27 73 LYS A CA 1
ATOM 551 C C . LYS A 1 92 ? -7.582 1.324 -28.309 1.00 31.66 73 LYS A C 1
ATOM 552 O O . LYS A 1 92 ? -8.222 2.332 -28.608 1.00 35.12 73 LYS A O 1
ATOM 558 N N . ILE A 1 93 ? -6.507 1.396 -27.528 1.00 29.92 74 ILE A N 1
ATOM 559 C CA . ILE A 1 93 ? -6.003 2.691 -27.091 1.00 31.00 74 ILE A CA 1
ATOM 560 C C . ILE A 1 93 ? -4.494 2.690 -27.241 1.00 29.44 74 ILE A C 1
ATOM 561 O O . ILE A 1 93 ? -3.848 1.641 -27.178 1.00 29.69 74 ILE A O 1
ATOM 566 N N . SER A 1 94 ? -3.935 3.881 -27.452 1.00 28.55 75 SER A N 1
ATOM 567 C CA . SER A 1 94 ? -2.522 4.022 -27.760 1.00 29.63 75 SER A CA 1
ATOM 568 C C . SER A 1 94 ? -1.682 3.890 -26.503 1.00 27.31 75 SER A C 1
ATOM 569 O O . SER A 1 94 ? -2.177 4.017 -25.377 1.00 26.14 75 SER A O 1
ATOM 572 N N . LEU A 1 95 ? -0.386 3.641 -26.714 1.00 24.31 76 LEU A N 1
ATOM 573 C CA . LEU A 1 95 ? 0.556 3.632 -25.605 1.00 32.24 76 LEU A CA 1
ATOM 574 C C . LEU A 1 95 ? 0.510 4.956 -24.849 1.00 33.19 76 LEU A C 1
ATOM 575 O O . LEU A 1 95 ? 0.543 4.976 -23.614 1.00 33.36 76 LEU A O 1
ATOM 580 N N . GLU A 1 96 ? 0.385 6.071 -25.573 1.00 30.24 77 GLU A N 1
ATOM 581 C CA . GLU A 1 96 ? 0.310 7.376 -24.918 1.00 34.74 77 GLU A CA 1
ATOM 582 C C . GLU A 1 96 ? -0.935 7.500 -24.039 1.00 36.55 77 GLU A C 1
ATOM 583 O O . GLU A 1 96 ? -0.890 8.121 -22.966 1.00 34.14 77 GLU A O 1
ATOM 589 N N . GLU A 1 97 ? -2.063 6.937 -24.487 1.00 30.16 78 GLU A N 1
ATOM 590 C CA . GLU A 1 97 ? -3.282 6.987 -23.685 1.00 30.38 78 GLU A CA 1
ATOM 591 C C . GLU A 1 97 ? -3.150 6.121 -22.435 1.00 29.33 78 GLU A C 1
ATOM 592 O O . GLU A 1 97 ? -3.653 6.476 -21.364 1.00 32.11 78 GLU A O 1
ATOM 598 N N . VAL A 1 98 ? -2.496 4.968 -22.557 1.00 27.82 79 VAL A N 1
ATOM 599 C CA . VAL A 1 98 ? -2.332 4.086 -21.406 1.00 32.29 79 VAL A CA 1
ATOM 600 C C . VAL A 1 98 ? -1.472 4.759 -20.336 1.00 31.44 79 VAL A C 1
ATOM 601 O O . VAL A 1 98 ? -1.808 4.740 -19.146 1.00 29.24 79 VAL A O 1
ATOM 605 N N . LYS A 1 99 ? -0.348 5.353 -20.748 1.00 30.80 80 LYS A N 1
ATOM 606 C CA . LYS A 1 99 ? 0.494 6.099 -19.814 1.00 38.55 80 LYS A CA 1
ATOM 607 C C . LYS A 1 99 ? -0.294 7.209 -19.144 1.00 35.54 80 LYS A C 1
ATOM 608 O O . LYS A 1 99 ? -0.290 7.338 -17.918 1.00 36.42 80 LYS A O 1
ATOM 614 N N . GLU A 1 100 ? -0.987 8.016 -19.946 1.00 34.07 81 GLU A N 1
ATOM 615 C CA . GLU A 1 100 ? -1.849 9.059 -19.405 1.00 40.84 81 GLU A CA 1
ATOM 616 C C . GLU A 1 100 ? -2.855 8.494 -18.408 1.00 40.74 81 GLU A C 1
ATOM 617 O O . GLU A 1 100 ? -3.077 9.065 -17.332 1.00 39.23 81 GLU A O 1
ATOM 623 N N . ALA A 1 101 ? -3.503 7.383 -18.762 1.00 35.24 82 ALA A N 1
ATOM 624 C CA . ALA A 1 101 ? -4.484 6.809 -17.848 1.00 34.78 82 ALA A CA 1
ATOM 625 C C . ALA A 1 101 ? -3.815 6.329 -16.568 1.00 28.31 82 ALA A C 1
ATOM 626 O O . ALA A 1 101 ? -4.387 6.449 -15.484 1.00 32.69 82 ALA A O 1
ATOM 628 N N . ARG A 1 102 ? -2.595 5.793 -16.668 1.00 29.06 83 ARG A N 1
ATOM 629 C CA . ARG A 1 102 ? -1.936 5.299 -15.465 1.00 35.81 83 ARG A CA 1
ATOM 630 C C . ARG A 1 102 ? -1.647 6.438 -14.494 1.00 43.25 83 ARG A C 1
ATOM 631 O O . ARG A 1 102 ? -1.858 6.294 -13.285 1.00 37.24 83 ARG A O 1
ATOM 639 N N . GLU A 1 103 ? -1.174 7.579 -15.011 1.00 36.96 84 GLU A N 1
ATOM 640 C CA . GLU A 1 103 ? -0.930 8.743 -14.162 1.00 43.08 84 GLU A CA 1
ATOM 641 C C . GLU A 1 103 ? -2.212 9.187 -13.471 1.00 41.00 84 GLU A C 1
ATOM 642 O O . GLU A 1 103 ? -2.248 9.333 -12.243 1.00 46.17 84 GLU A O 1
ATOM 648 N N . LYS A 1 104 ? -3.289 9.381 -14.247 1.00 36.61 85 LYS A N 1
ATOM 649 C CA . LYS A 1 104 ? -4.565 9.808 -13.674 1.00 39.62 85 LYS A CA 1
ATOM 650 C C . LYS A 1 104 ? -5.060 8.835 -12.609 1.00 48.29 85 LYS A C 1
ATOM 651 O O . LYS A 1 104 ? -5.555 9.254 -11.555 1.00 44.80 85 LYS A O 1
ATOM 657 N N . LEU A 1 105 ? -4.955 7.527 -12.870 1.00 44.86 86 LEU A N 1
ATOM 658 C CA . LEU A 1 105 ? -5.525 6.556 -11.939 1.00 45.09 86 LEU A CA 1
ATOM 659 C C . LEU A 1 105 ? -4.725 6.493 -10.647 1.00 42.27 86 LEU A C 1
ATOM 660 O O . LEU A 1 105 ? -5.297 6.312 -9.565 1.00 46.81 86 LEU A O 1
ATOM 665 N N . LYS A 1 106 ? -3.399 6.604 -10.747 1.00 42.99 87 LYS A N 1
ATOM 666 C CA . LYS A 1 106 ? -2.544 6.586 -9.563 1.00 46.81 87 LYS A CA 1
ATOM 667 C C . LYS A 1 106 ? -2.848 7.763 -8.646 1.00 51.94 87 LYS A C 1
ATOM 668 O O . LYS A 1 106 ? -2.769 7.633 -7.420 1.00 55.04 87 LYS A O 1
ATOM 674 N N . LYS A 1 107 ? -3.226 8.904 -9.225 1.00 50.83 88 LYS A N 1
ATOM 675 C CA . LYS A 1 107 ? -3.592 10.086 -8.459 1.00 52.65 88 LYS A CA 1
ATOM 676 C C . LYS A 1 107 ? -4.986 9.947 -7.866 1.00 57.14 88 LYS A C 1
ATOM 677 O O . LYS A 1 107 ? -5.196 10.214 -6.678 1.00 58.92 88 LYS A O 1
ATOM 683 N N . GLU A 1 108 ? -5.953 9.541 -8.692 1.00 51.53 89 GLU A N 1
ATOM 684 C CA . GLU A 1 108 ? -7.318 9.332 -8.221 1.00 55.92 89 GLU A CA 1
ATOM 685 C C . GLU A 1 108 ? -7.360 8.394 -7.020 1.00 58.85 89 GLU A C 1
ATOM 686 O O . GLU A 1 108 ? -8.260 8.500 -6.176 1.00 57.56 89 GLU A O 1
ATOM 692 N N . LEU A 1 109 ? -6.390 7.490 -6.916 1.00 52.99 90 LEU A N 1
ATOM 693 C CA . LEU A 1 109 ? -6.229 6.664 -5.731 1.00 54.45 90 LEU A CA 1
ATOM 694 C C . LEU A 1 109 ? -5.598 7.483 -4.608 1.00 56.90 90 LEU A C 1
ATOM 695 O O . LEU A 1 109 ? -6.076 7.471 -3.476 1.00 64.79 90 LEU A O 1
ATOM 700 N N . GLU B 1 25 ? -28.693 -21.827 -12.643 1.00 57.10 6 GLU B N 1
ATOM 701 C CA . GLU B 1 25 ? -28.102 -21.319 -11.408 1.00 50.73 6 GLU B CA 1
ATOM 702 C C . GLU B 1 25 ? -26.942 -20.373 -11.720 1.00 54.78 6 GLU B C 1
ATOM 703 O O . GLU B 1 25 ? -26.000 -20.733 -12.442 1.00 43.56 6 GLU B O 1
ATOM 709 N N . GLU B 1 26 ? -27.017 -19.159 -11.171 1.00 51.90 7 GLU B N 1
ATOM 710 C CA . GLU B 1 26 ? -25.934 -18.202 -11.359 1.00 51.03 7 GLU B CA 1
ATOM 711 C C . GLU B 1 26 ? -24.634 -18.713 -10.754 1.00 45.56 7 GLU B C 1
ATOM 712 O O . GLU B 1 26 ? -23.560 -18.522 -11.336 1.00 41.00 7 GLU B O 1
ATOM 718 N N . GLU B 1 27 ? -24.716 -19.379 -9.594 1.00 46.60 8 GLU B N 1
ATOM 719 C CA . GLU B 1 27 ? -23.511 -19.804 -8.884 1.00 45.49 8 GLU B CA 1
ATOM 720 C C . GLU B 1 27 ? -22.764 -20.873 -9.663 1.00 38.64 8 GLU B C 1
ATOM 721 O O . GLU B 1 27 ? -21.548 -20.769 -9.858 1.00 36.63 8 GLU B O 1
ATOM 727 N N . LYS B 1 28 ? -23.474 -21.915 -10.110 1.00 39.88 9 LYS B N 1
ATOM 728 C CA . LYS B 1 28 ? -22.828 -22.961 -10.893 1.00 41.45 9 LYS B CA 1
ATOM 729 C C . LYS B 1 28 ? -22.151 -22.363 -12.117 1.00 35.91 9 LYS B C 1
ATOM 730 O O . LYS B 1 28 ? -21.036 -22.751 -12.482 1.00 31.67 9 LYS B O 1
ATOM 736 N N . HIS B 1 29 ? -22.813 -21.402 -12.753 1.00 35.67 10 HIS B N 1
ATOM 737 C CA . HIS B 1 29 ? -22.238 -20.760 -13.927 1.00 38.35 10 HIS B CA 1
ATOM 738 C C . HIS B 1 29 ? -20.965 -19.994 -13.565 1.00 30.88 10 HIS B C 1
ATOM 739 O O . HIS B 1 29 ? -19.943 -20.101 -14.252 1.00 28.24 10 HIS B O 1
ATOM 746 N N . HIS B 1 30 ? -21.008 -19.224 -12.478 1.00 31.61 11 HIS B N 1
ATOM 747 C CA . HIS B 1 30 ? -19.810 -18.526 -12.023 1.00 30.69 11 HIS B CA 1
ATOM 748 C C . HIS B 1 30 ? -18.695 -19.515 -11.697 1.00 29.09 11 HIS B C 1
ATOM 749 O O . HIS B 1 30 ? -17.542 -19.337 -12.114 1.00 24.49 11 HIS B O 1
ATOM 756 N N . LEU B 1 31 ? -19.027 -20.583 -10.966 1.00 30.91 12 LEU B N 1
ATOM 757 C CA . LEU B 1 31 ? -18.022 -21.587 -10.631 1.00 30.34 12 LEU B CA 1
ATOM 758 C C . LEU B 1 31 ? -17.344 -22.126 -11.879 1.00 28.95 12 LEU B C 1
ATOM 759 O O . LEU B 1 31 ? -16.121 -22.325 -11.907 1.00 26.19 12 LEU B O 1
ATOM 764 N N . HIS B 1 32 ? -18.118 -22.364 -12.932 1.00 29.16 13 HIS B N 1
ATOM 765 C CA . HIS B 1 32 ? -17.519 -22.901 -14.146 1.00 30.11 13 HIS B CA 1
ATOM 766 C C . HIS B 1 32 ? -16.635 -21.862 -14.834 1.00 25.56 13 HIS B C 1
ATOM 767 O O . HIS B 1 32 ? -15.546 -22.193 -15.314 1.00 25.31 13 HIS B O 1
ATOM 774 N N . ASP B 1 33 ? -17.075 -20.603 -14.878 1.00 24.08 14 ASP B N 1
ATOM 775 C CA . ASP B 1 33 ? -16.206 -19.530 -15.370 1.00 26.98 14 ASP B CA 1
ATOM 776 C C . ASP B 1 33 ? -14.847 -19.547 -14.664 1.00 23.84 14 ASP B C 1
ATOM 777 O O . ASP B 1 33 ? -13.792 -19.557 -15.310 1.00 24.21 14 ASP B O 1
ATOM 782 N N . ASP B 1 34 ? -14.856 -19.602 -13.326 1.00 25.62 15 ASP B N 1
ATOM 783 C CA . ASP B 1 34 ? -13.600 -19.532 -12.572 1.00 25.17 15 ASP B CA 1
ATOM 784 C C . ASP B 1 34 ? -12.712 -20.741 -12.807 1.00 25.20 15 ASP B C 1
ATOM 785 O O . ASP B 1 34 ? -11.482 -20.613 -12.798 1.00 26.26 15 ASP B O 1
ATOM 790 N N . LEU B 1 35 ? -13.295 -21.923 -13.004 1.00 23.94 16 LEU B N 1
ATOM 791 C CA . LEU B 1 35 ? -12.453 -23.090 -13.265 1.00 25.31 16 LEU B CA 1
ATOM 792 C C . LEU B 1 35 ? -11.775 -22.978 -14.627 1.00 25.31 16 LEU B C 1
ATOM 793 O O . LEU B 1 35 ? -10.584 -23.284 -14.759 1.00 25.06 16 LEU B O 1
ATOM 798 N N . ASP B 1 36 ? -12.519 -22.534 -15.646 1.00 26.47 17 ASP B N 1
ATOM 799 C CA . ASP B 1 36 ? -11.914 -22.177 -16.928 1.00 29.60 17 ASP B CA 1
ATOM 800 C C . ASP B 1 36 ? -10.794 -21.156 -16.742 1.00 25.97 17 ASP B C 1
ATOM 801 O O . ASP B 1 36 ? -9.685 -21.330 -17.257 1.00 26.06 17 ASP B O 1
ATOM 806 N N . LEU B 1 37 ? -11.094 -20.048 -16.052 1.00 24.75 18 LEU B N 1
ATOM 807 C CA . LEU B 1 37 ? -10.102 -18.991 -15.859 1.00 24.86 18 LEU B CA 1
ATOM 808 C C . LEU B 1 37 ? -8.854 -19.532 -15.173 1.00 24.49 18 LEU B C 1
ATOM 809 O O . LEU B 1 37 ? -7.725 -19.299 -15.621 1.00 23.41 18 LEU B O 1
ATOM 814 N N . LEU B 1 38 ? -9.040 -20.283 -14.094 1.00 24.19 19 LEU B N 1
ATOM 815 C CA . LEU B 1 38 ? -7.889 -20.708 -13.308 1.00 25.80 19 LEU B CA 1
ATOM 816 C C . LEU B 1 38 ? -7.121 -21.822 -13.999 1.00 29.12 19 LEU B C 1
ATOM 817 O O . LEU B 1 38 ? -5.903 -21.918 -13.821 1.00 27.70 19 LEU B O 1
ATOM 822 N N . THR B 1 39 ? -7.799 -22.652 -14.798 1.00 26.03 20 THR B N 1
ATOM 823 C CA . THR B 1 39 ? -7.076 -23.607 -15.637 1.00 31.02 20 THR B CA 1
ATOM 824 C C . THR B 1 39 ? -6.117 -22.883 -16.571 1.00 30.27 20 THR B C 1
ATOM 825 O O . THR B 1 39 ? -4.949 -23.270 -16.700 1.00 32.19 20 THR B O 1
ATOM 829 N N . ILE B 1 40 ? -6.583 -21.810 -17.219 1.00 26.29 21 ILE B N 1
ATOM 830 C CA . ILE B 1 40 ? -5.690 -21.067 -18.098 1.00 26.53 21 ILE B CA 1
ATOM 831 C C . ILE B 1 40 ? -4.584 -20.397 -17.292 1.00 30.11 21 ILE B C 1
ATOM 832 O O . ILE B 1 40 ? -3.409 -20.448 -17.669 1.00 26.24 21 ILE B O 1
ATOM 837 N N . LEU B 1 41 ? -4.933 -19.781 -16.153 1.00 25.86 22 LEU B N 1
ATOM 838 C CA . LEU B 1 41 ? -3.930 -19.060 -15.378 1.00 26.95 22 LEU B CA 1
ATOM 839 C C . LEU B 1 41 ? -2.832 -20.000 -14.898 1.00 27.18 22 LEU B C 1
ATOM 840 O O . LEU B 1 41 ? -1.650 -19.635 -14.895 1.00 25.30 22 LEU B O 1
ATOM 845 N N . LEU B 1 42 ? -3.200 -21.220 -14.505 1.00 27.94 23 LEU B N 1
ATOM 846 C CA . LEU B 1 42 ? -2.197 -22.181 -14.048 1.00 32.71 23 LEU B CA 1
ATOM 847 C C . LEU B 1 42 ? -1.187 -22.498 -15.147 1.00 31.52 23 LEU B C 1
ATOM 848 O O . LEU B 1 42 ? 0.019 -22.578 -14.886 1.00 29.87 23 LEU B O 1
ATOM 853 N N . GLU B 1 43 ? -1.656 -22.687 -16.384 1.00 31.34 24 GLU B N 1
ATOM 854 C CA . GLU B 1 43 ? -0.719 -22.985 -17.463 1.00 33.29 24 GLU B CA 1
ATOM 855 C C . GLU B 1 43 ? 0.144 -21.775 -17.774 1.00 33.31 24 GLU B C 1
ATOM 856 O O . GLU B 1 43 ? 1.355 -21.907 -17.969 1.00 36.03 24 GLU B O 1
ATOM 862 N N . LEU B 1 44 ? -0.462 -20.586 -17.795 1.00 28.87 25 LEU B N 1
ATOM 863 C CA . LEU B 1 44 ? 0.304 -19.374 -18.034 1.00 31.35 25 LEU B CA 1
ATOM 864 C C . LEU B 1 44 ? 1.460 -19.246 -17.046 1.00 32.34 25 LEU B C 1
ATOM 865 O O . LEU B 1 44 ? 2.588 -18.923 -17.437 1.00 29.30 25 LEU B O 1
ATOM 870 N N . ASN B 1 45 ? 1.202 -19.497 -15.763 1.00 30.36 26 ASN B N 1
ATOM 871 C CA . ASN B 1 45 ? 2.237 -19.285 -14.760 1.00 30.92 26 ASN B CA 1
ATOM 872 C C . ASN B 1 45 ? 3.166 -20.481 -14.611 1.00 31.31 26 ASN B C 1
ATOM 873 O O . ASN B 1 45 ? 4.216 -20.366 -13.969 1.00 38.82 26 ASN B O 1
ATOM 878 N N . LEU B 1 46 ? 2.813 -21.621 -15.185 1.00 30.35 27 LEU B N 1
ATOM 879 C CA . LEU B 1 46 ? 3.821 -22.641 -15.431 1.00 33.70 27 LEU B CA 1
ATOM 880 C C . LEU B 1 46 ? 4.753 -22.220 -16.567 1.00 38.89 27 LEU B C 1
ATOM 881 O O . LEU B 1 46 ? 5.982 -22.310 -16.445 1.00 35.02 27 LEU B O 1
ATOM 886 N N . ARG B 1 47 ? 4.190 -21.709 -17.665 1.00 35.96 28 ARG B N 1
ATOM 887 C CA . ARG B 1 47 ? 5.006 -21.477 -18.850 1.00 35.43 28 ARG B CA 1
ATOM 888 C C . ARG B 1 47 ? 5.961 -20.306 -18.667 1.00 37.36 28 ARG B C 1
ATOM 889 O O . ARG B 1 47 ? 7.055 -20.315 -19.240 1.00 38.57 28 ARG B O 1
ATOM 897 N N . ASN B 1 48 ? 5.591 -19.297 -17.885 1.00 33.42 29 ASN B N 1
ATOM 898 C CA . ASN B 1 48 ? 6.507 -18.183 -17.668 1.00 32.23 29 ASN B CA 1
ATOM 899 C C . ASN B 1 48 ? 7.463 -18.422 -16.497 1.00 30.20 29 ASN B C 1
ATOM 900 O O . ASN B 1 48 ? 8.161 -17.489 -16.086 1.00 33.24 29 ASN B O 1
ATOM 905 N N . GLY B 1 49 ? 7.507 -19.642 -15.960 1.00 30.56 30 GLY B N 1
ATOM 906 C CA . GLY B 1 49 ? 8.426 -19.998 -14.892 1.00 35.23 30 GLY B CA 1
ATOM 907 C C . GLY B 1 49 ? 8.046 -19.535 -13.497 1.00 37.76 30 GLY B C 1
ATOM 908 O O . GLY B 1 49 ? 8.886 -19.592 -12.587 1.00 35.20 30 GLY B O 1
ATOM 909 N N . LYS B 1 50 ? 6.819 -19.064 -13.287 1.00 34.55 31 LYS B N 1
ATOM 910 C CA . LYS B 1 50 ? 6.482 -18.568 -11.959 1.00 35.93 31 LYS B CA 1
ATOM 911 C C . LYS B 1 50 ? 6.166 -19.703 -10.998 1.00 29.74 31 LYS B C 1
ATOM 912 O O . LYS B 1 50 ? 6.444 -19.590 -9.800 1.00 30.95 31 LYS B O 1
ATOM 918 N N . LEU B 1 51 ? 5.627 -20.806 -11.504 1.00 29.60 32 LEU B N 1
ATOM 919 C CA . LEU B 1 51 ? 5.197 -21.920 -10.678 1.00 30.92 32 LEU B CA 1
ATOM 920 C C . LEU B 1 51 ? 6.005 -23.167 -11.014 1.00 39.61 32 LEU B C 1
ATOM 921 O O . LEU B 1 51 ? 6.428 -23.363 -12.159 1.00 36.73 32 LEU B O 1
ATOM 926 N N . SER B 1 52 ? 6.193 -24.029 -10.013 1.00 35.85 33 SER B N 1
ATOM 927 C CA . SER B 1 52 ? 6.821 -25.308 -10.292 1.00 38.03 33 SER B CA 1
ATOM 928 C C . SER B 1 52 ? 5.820 -26.267 -10.936 1.00 37.14 33 SER B C 1
ATOM 929 O O . SER B 1 52 ? 4.602 -26.127 -10.798 1.00 33.25 33 SER B O 1
ATOM 932 N N . LYS B 1 53 ? 6.363 -27.241 -11.675 1.00 38.60 34 LYS B N 1
ATOM 933 C CA . LYS B 1 53 ? 5.548 -28.308 -12.253 1.00 36.20 34 LYS B CA 1
ATOM 934 C C . LYS B 1 53 ? 4.765 -29.053 -11.180 1.00 34.61 34 LYS B C 1
ATOM 935 O O . LYS B 1 53 ? 3.604 -29.429 -11.387 1.00 35.86 34 LYS B O 1
ATOM 941 N N . GLU B 1 54 ? 5.386 -29.279 -10.027 1.00 35.42 35 GLU B N 1
ATOM 942 C CA . GLU B 1 54 ? 4.751 -30.075 -8.986 1.00 37.80 35 GLU B CA 1
ATOM 943 C C . GLU B 1 54 ? 3.605 -29.312 -8.321 1.00 33.24 35 GLU B C 1
ATOM 944 O O . GLU B 1 54 ? 2.561 -29.897 -8.010 1.00 33.53 35 GLU B O 1
ATOM 950 N N . LEU B 1 55 ? 3.782 -28.012 -8.085 1.00 34.02 36 LEU B N 1
ATOM 951 C CA . LEU B 1 55 ? 2.661 -27.204 -7.608 1.00 32.89 36 LEU B CA 1
ATOM 952 C C . LEU B 1 55 ? 1.507 -27.257 -8.598 1.00 33.53 36 LEU B C 1
ATOM 953 O O . LEU B 1 55 ? 0.368 -27.559 -8.224 1.00 31.15 36 LEU B O 1
ATOM 958 N N . VAL B 1 56 ? 1.797 -27.010 -9.881 1.00 35.04 37 VAL B N 1
ATOM 959 C CA . VAL B 1 56 ? 0.739 -26.981 -10.890 1.00 35.93 37 VAL B CA 1
ATOM 960 C C . VAL B 1 56 ? 0.044 -28.331 -10.968 1.00 36.93 37 VAL B C 1
ATOM 961 O O . VAL B 1 56 ? -1.189 -28.404 -11.069 1.00 39.90 37 VAL B O 1
ATOM 965 N N . GLU B 1 57 ? 0.814 -29.421 -10.871 1.00 39.54 38 GLU B N 1
ATOM 966 C CA . GLU B 1 57 ? 0.218 -30.754 -10.901 1.00 37.19 38 GLU B CA 1
ATOM 967 C C . GLU B 1 57 ? -0.729 -30.965 -9.726 1.00 36.15 38 GLU B C 1
ATOM 968 O O . GLU B 1 57 ? -1.811 -31.537 -9.890 1.00 35.91 38 GLU B O 1
ATOM 974 N N . GLU B 1 58 ? -0.343 -30.519 -8.529 1.00 35.64 39 GLU B N 1
ATOM 975 C CA . GLU B 1 58 ? -1.239 -30.664 -7.383 1.00 38.19 39 GLU B CA 1
ATOM 976 C C . GLU B 1 58 ? -2.470 -29.771 -7.525 1.00 37.47 39 GLU B C 1
ATOM 977 O O . GLU B 1 58 ? -3.586 -30.171 -7.161 1.00 35.32 39 GLU B O 1
ATOM 983 N N . ALA B 1 59 ? -2.286 -28.555 -8.043 1.00 33.00 40 ALA B N 1
ATOM 984 C CA . ALA B 1 59 ? -3.427 -27.676 -8.281 1.00 35.12 40 ALA B CA 1
ATOM 985 C C . ALA B 1 59 ? -4.377 -28.280 -9.306 1.00 35.41 40 ALA B C 1
ATOM 986 O O . ALA B 1 59 ? -5.603 -28.194 -9.155 1.00 33.00 40 ALA B O 1
ATOM 988 N N . LYS B 1 60 ? -3.826 -28.914 -10.350 1.00 37.60 41 LYS B N 1
ATOM 989 C CA . LYS B 1 60 ? -4.663 -29.563 -11.358 1.00 35.50 41 LYS B CA 1
ATOM 990 C C . LYS B 1 60 ? -5.480 -30.701 -10.763 1.00 36.63 41 LYS B C 1
ATOM 991 O O . LYS B 1 60 ? -6.596 -30.974 -11.229 1.00 39.44 41 LYS B O 1
ATOM 997 N N . ARG B 1 61 ? -4.961 -31.364 -9.729 1.00 37.27 42 ARG B N 1
ATOM 998 C CA . ARG B 1 61 ? -5.750 -32.400 -9.067 1.00 40.00 42 ARG B CA 1
ATOM 999 C C . ARG B 1 61 ? -6.900 -31.779 -8.280 1.00 38.82 42 ARG B C 1
ATOM 1000 O O . ARG B 1 61 ? -7.997 -32.349 -8.201 1.00 40.86 42 ARG B O 1
ATOM 1008 N N . ILE B 1 62 ? -6.673 -30.601 -7.701 1.00 35.03 43 ILE B N 1
ATOM 1009 C CA . ILE B 1 62 ? -7.754 -29.906 -7.010 1.00 32.02 43 ILE B CA 1
ATOM 1010 C C . ILE B 1 62 ? -8.814 -29.462 -8.008 1.00 31.30 43 ILE B C 1
ATOM 1011 O O . ILE B 1 62 ? -10.013 -29.517 -7.722 1.00 34.59 43 ILE B O 1
ATOM 1016 N N . ALA B 1 63 ? -8.384 -29.020 -9.192 1.00 29.58 44 ALA B N 1
ATOM 1017 C CA . ALA B 1 63 ? -9.306 -28.603 -10.240 1.00 32.39 44 ALA B CA 1
ATOM 1018 C C . ALA B 1 63 ? -10.207 -29.741 -10.690 1.00 35.10 44 ALA B C 1
ATOM 1019 O O . ALA B 1 63 ? -11.356 -29.501 -11.074 1.00 35.65 44 ALA B O 1
ATOM 1021 N N . GLU B 1 64 ? -9.697 -30.978 -10.673 1.00 42.23 45 GLU B N 1
ATOM 1022 C CA . GLU B 1 64 ? -10.554 -32.135 -10.915 1.00 40.22 45 GLU B CA 1
ATOM 1023 C C . GLU B 1 64 ? -11.603 -32.270 -9.821 1.00 37.42 45 GLU B C 1
ATOM 1024 O O . GLU B 1 64 ? -12.766 -32.571 -10.107 1.00 44.18 45 GLU B O 1
ATOM 1030 N N . ILE B 1 65 ? -11.210 -32.042 -8.563 1.00 36.15 46 ILE B N 1
ATOM 1031 C CA . ILE B 1 65 ? -12.163 -32.074 -7.457 1.00 34.96 46 ILE B CA 1
ATOM 1032 C C . ILE B 1 65 ? -13.209 -30.980 -7.617 1.00 40.14 46 ILE B C 1
ATOM 1033 O O . ILE B 1 65 ? -14.378 -31.166 -7.257 1.00 42.31 46 ILE B O 1
ATOM 1038 N N . VAL B 1 66 ? -12.813 -29.823 -8.162 1.00 37.67 47 VAL B N 1
ATOM 1039 C CA . VAL B 1 66 ? -13.774 -28.743 -8.400 1.00 38.77 47 VAL B CA 1
ATOM 1040 C C . VAL B 1 66 ? -14.714 -29.114 -9.542 1.00 37.47 47 VAL B C 1
ATOM 1041 O O . VAL B 1 66 ? -15.932 -28.919 -9.453 1.00 36.48 47 VAL B O 1
ATOM 1045 N N . LYS B 1 67 ? -14.151 -29.601 -10.654 1.00 38.35 48 LYS B N 1
ATOM 1046 C CA . LYS B 1 67 ? -14.971 -30.030 -11.788 1.00 39.81 48 LYS B CA 1
ATOM 1047 C C . LYS B 1 67 ? -16.069 -30.979 -11.333 1.00 40.19 48 LYS B C 1
ATOM 1048 O O . LYS B 1 67 ? -17.224 -30.881 -11.770 1.00 42.76 48 LYS B O 1
ATOM 1054 N N . GLU B 1 68 ? -15.726 -31.877 -10.419 1.00 39.51 49 GLU B N 1
ATOM 1055 C CA . GLU B 1 68 ? -16.680 -32.843 -9.897 1.00 44.25 49 GLU B CA 1
ATOM 1056 C C . GLU B 1 68 ? -17.661 -32.172 -8.951 1.00 44.37 49 GLU B C 1
ATOM 1057 O O . GLU B 1 68 ? -18.879 -32.346 -9.064 1.00 47.42 49 GLU B O 1
ATOM 1063 N N . ALA B 1 69 ? -17.134 -31.404 -7.998 1.00 46.25 50 ALA B N 1
ATOM 1064 C CA . ALA B 1 69 ? -17.990 -30.718 -7.046 1.00 43.83 50 ALA B CA 1
ATOM 1065 C C . ALA B 1 69 ? -18.989 -29.814 -7.752 1.00 44.23 50 ALA B C 1
ATOM 1066 O O . ALA B 1 69 ? -20.096 -29.608 -7.243 1.00 48.12 50 ALA B O 1
ATOM 1068 N N . ILE B 1 70 ? -18.627 -29.263 -8.918 1.00 42.22 51 ILE B N 1
ATOM 1069 C CA . ILE B 1 70 ? -19.605 -28.495 -9.685 1.00 45.37 51 ILE B CA 1
ATOM 1070 C C . ILE B 1 70 ? -20.659 -29.428 -10.263 1.00 45.64 51 ILE B C 1
ATOM 1071 O O . ILE B 1 70 ? -21.863 -29.203 -10.102 1.00 52.08 51 ILE B O 1
ATOM 1076 N N . GLU B 1 71 ? -20.221 -30.485 -10.952 1.00 47.12 52 GLU B N 1
ATOM 1077 C CA . GLU B 1 71 ? -21.170 -31.418 -11.556 1.00 51.51 52 GLU B CA 1
ATOM 1078 C C . GLU B 1 71 ? -22.114 -32.000 -10.507 1.00 52.12 52 GLU B C 1
ATOM 1079 O O . GLU B 1 71 ? -23.309 -32.183 -10.768 1.00 55.92 52 GLU B O 1
ATOM 1085 N N . LYS B 1 72 ? -21.602 -32.252 -9.302 1.00 48.63 53 LYS B N 1
ATOM 1086 C CA . LYS B 1 72 ? -22.352 -32.832 -8.195 1.00 48.17 53 LYS B CA 1
ATOM 1087 C C . LYS B 1 72 ? -23.149 -31.806 -7.392 1.00 49.92 53 LYS B C 1
ATOM 1088 O O . LYS B 1 72 ? -23.891 -32.194 -6.483 1.00 53.27 53 LYS B O 1
ATOM 1094 N N . GLY B 1 73 ? -23.018 -30.513 -7.686 1.00 51.19 54 GLY B N 1
ATOM 1095 C CA . GLY B 1 73 ? -23.735 -29.512 -6.914 1.00 44.24 54 GLY B CA 1
ATOM 1096 C C . GLY B 1 73 ? -23.196 -29.247 -5.522 1.00 47.42 54 GLY B C 1
ATOM 1097 O O . GLY B 1 73 ? -23.901 -28.651 -4.697 1.00 45.80 54 GLY B O 1
ATOM 1098 N N . ALA B 1 74 ? -21.964 -29.671 -5.228 1.00 44.89 55 ALA B N 1
ATOM 1099 C CA . ALA B 1 74 ? -21.317 -29.362 -3.949 1.00 45.32 55 ALA B CA 1
ATOM 1100 C C . ALA B 1 74 ? -20.603 -28.017 -4.084 1.00 44.26 55 ALA B C 1
ATOM 1101 O O . ALA B 1 74 ? -19.383 -27.932 -4.255 1.00 44.56 55 ALA B O 1
ATOM 1103 N N . VAL B 1 75 ? -21.392 -26.941 -3.993 1.00 42.69 56 VAL B N 1
ATOM 1104 C CA . VAL B 1 75 ? -20.891 -25.617 -4.356 1.00 48.10 56 VAL B CA 1
ATOM 1105 C C . VAL B 1 75 ? -19.821 -25.128 -3.388 1.00 43.68 56 VAL B C 1
ATOM 1106 O O . VAL B 1 75 ? -18.895 -24.417 -3.795 1.00 37.27 56 VAL B O 1
ATOM 1110 N N . GLU B 1 76 ? -19.929 -25.475 -2.102 1.00 41.18 57 GLU B N 1
ATOM 1111 C CA . GLU B 1 76 ? -18.955 -24.974 -1.138 1.00 45.55 57 GLU B CA 1
ATOM 1112 C C . GLU B 1 76 ? -17.609 -25.642 -1.346 1.00 41.08 57 GLU B C 1
ATOM 1113 O O . GLU B 1 76 ? -16.558 -24.995 -1.243 1.00 39.45 57 GLU B O 1
ATOM 1119 N N . VAL B 1 77 ? -17.625 -26.933 -1.661 1.00 36.70 58 VAL B N 1
ATOM 1120 C CA . VAL B 1 77 ? -16.394 -27.609 -2.040 1.00 39.52 58 VAL B CA 1
ATOM 1121 C C . VAL B 1 77 ? -15.823 -26.990 -3.311 1.00 37.02 58 VAL B C 1
ATOM 1122 O O . VAL B 1 77 ? -14.612 -26.750 -3.411 1.00 34.72 58 VAL B O 1
ATOM 1126 N N . ALA B 1 78 ? -16.682 -26.713 -4.296 1.00 36.29 59 ALA B N 1
ATOM 1127 C CA . ALA B 1 78 ? -16.222 -26.049 -5.514 1.00 38.55 59 ALA B CA 1
ATOM 1128 C C . ALA B 1 78 ? -15.561 -24.710 -5.187 1.00 31.70 59 ALA B C 1
ATOM 1129 O O . ALA B 1 78 ? -14.435 -24.447 -5.617 1.00 27.98 59 ALA B O 1
ATOM 1131 N N . GLU B 1 79 ? -16.220 -23.885 -4.362 1.00 32.37 60 GLU B N 1
ATOM 1132 C CA . GLU B 1 79 ? -15.719 -22.535 -4.086 1.00 35.24 60 GLU B CA 1
ATOM 1133 C C . GLU B 1 79 ? -14.397 -22.559 -3.334 1.00 32.07 60 GLU B C 1
ATOM 1134 O O . GLU B 1 79 ? -13.489 -21.782 -3.655 1.00 27.79 60 GLU B O 1
ATOM 1140 N N . LYS B 1 80 ? -14.267 -23.429 -2.323 1.00 28.94 61 LYS B N 1
A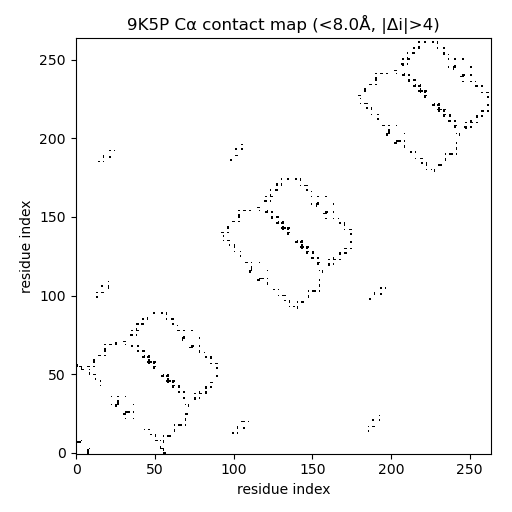TOM 1141 C CA . LYS B 1 80 ? -13.001 -23.523 -1.595 1.00 28.89 61 LYS B CA 1
ATOM 1142 C C . LYS B 1 80 ? -11.891 -24.078 -2.472 1.00 27.86 61 LYS B C 1
ATOM 1143 O O . LYS B 1 80 ? -10.741 -23.641 -2.364 1.00 29.70 61 LYS B O 1
ATOM 1149 N N . GLY B 1 81 ? -12.200 -25.078 -3.301 1.00 27.14 62 GLY B N 1
ATOM 1150 C CA . GLY B 1 81 ? -11.204 -25.599 -4.225 1.00 24.72 62 GLY B CA 1
ATOM 1151 C C . GLY B 1 81 ? -10.660 -24.534 -5.162 1.00 26.86 62 GLY B C 1
ATOM 1152 O O . GLY B 1 81 ? -9.456 -24.485 -5.430 1.00 24.90 62 GLY B O 1
ATOM 1153 N N . LEU B 1 82 ? -11.540 -23.669 -5.675 1.00 25.66 63 LEU B N 1
ATOM 1154 C CA . LEU B 1 82 ? -11.087 -22.597 -6.559 1.00 26.55 63 LEU B CA 1
ATOM 1155 C C . LEU B 1 82 ? -10.250 -21.574 -5.809 1.00 25.01 63 LEU B C 1
ATOM 1156 O O . LEU B 1 82 ? -9.294 -21.028 -6.375 1.00 21.04 63 LEU B O 1
ATOM 1161 N N . GLU B 1 83 ? -10.569 -21.323 -4.529 1.00 24.69 64 GLU B N 1
ATOM 1162 C CA . GLU B 1 83 ? -9.768 -20.394 -3.729 1.00 25.37 64 GLU B CA 1
ATOM 1163 C C . GLU B 1 83 ? -8.347 -20.915 -3.525 1.00 24.89 64 GLU B C 1
ATOM 1164 O O . GLU B 1 83 ? -7.375 -20.146 -3.570 1.00 23.22 64 GLU B O 1
ATOM 1170 N N . VAL B 1 84 ? -8.205 -22.220 -3.310 1.00 22.41 65 VAL B N 1
ATOM 1171 C CA . VAL B 1 84 ? -6.881 -22.822 -3.185 1.00 24.30 65 VAL B CA 1
ATOM 1172 C C . VAL B 1 84 ? -6.134 -22.772 -4.516 1.00 24.05 65 VAL B C 1
ATOM 1173 O O . VAL B 1 84 ? -4.943 -22.433 -4.565 1.00 25.91 65 VAL B O 1
ATOM 1177 N N . ILE B 1 85 ? -6.815 -23.105 -5.618 1.00 24.12 66 ILE B N 1
ATOM 1178 C CA . ILE B 1 85 ? -6.181 -23.021 -6.940 1.00 26.01 66 ILE B CA 1
ATOM 1179 C C . ILE B 1 85 ? -5.707 -21.601 -7.231 1.00 23.07 66 ILE B C 1
ATOM 1180 O O . ILE B 1 85 ? -4.574 -21.386 -7.687 1.00 23.05 66 ILE B O 1
ATOM 1185 N N . ASP B 1 86 ? -6.567 -20.609 -6.976 1.00 22.44 67 ASP B N 1
ATOM 1186 C CA . ASP B 1 86 ? -6.176 -19.224 -7.209 1.00 22.00 67 ASP B CA 1
ATOM 1187 C C . ASP B 1 86 ? -4.954 -18.855 -6.373 1.00 24.62 67 ASP B C 1
ATOM 1188 O O . ASP B 1 86 ? -3.981 -18.296 -6.888 1.00 22.64 67 ASP B O 1
ATOM 1193 N N . ALA B 1 87 ? -4.979 -19.176 -5.079 1.00 23.93 68 ALA B N 1
ATOM 1194 C CA . ALA B 1 87 ? -3.805 -18.929 -4.246 1.00 25.34 68 ALA B CA 1
ATOM 1195 C C . ALA B 1 87 ? -2.573 -19.632 -4.805 1.00 24.56 68 ALA B C 1
ATOM 1196 O O . ALA B 1 87 ? -1.490 -19.043 -4.858 1.00 23.57 68 ALA B O 1
ATOM 1198 N N . ALA B 1 88 ? -2.727 -20.883 -5.253 1.00 24.45 69 ALA B N 1
ATOM 1199 C CA . ALA B 1 88 ? -1.598 -21.601 -5.833 1.00 25.88 69 ALA B CA 1
ATOM 1200 C C . ALA B 1 88 ? -1.082 -20.908 -7.086 1.00 25.28 69 ALA B C 1
ATOM 1201 O O . ALA B 1 88 ? 0.136 -20.736 -7.256 1.00 24.71 69 ALA B O 1
ATOM 1203 N N . ALA B 1 89 ? -1.999 -20.473 -7.963 1.00 24.67 70 ALA B N 1
ATOM 1204 C CA . ALA B 1 89 ? -1.596 -19.827 -9.210 1.00 27.60 70 ALA B CA 1
ATOM 1205 C C . ALA B 1 89 ? -0.851 -18.520 -8.965 1.00 27.07 70 ALA B C 1
ATOM 1206 O O . ALA B 1 89 ? -0.027 -18.106 -9.794 1.00 27.13 70 ALA B O 1
ATOM 1208 N N . HIS B 1 90 ? -1.122 -17.849 -7.848 1.00 24.60 71 HIS B N 1
ATOM 1209 C CA . HIS B 1 90 ? -0.445 -16.599 -7.543 1.00 26.49 71 HIS B CA 1
ATOM 1210 C C . HIS B 1 90 ? 0.790 -16.800 -6.678 1.00 29.71 71 HIS B C 1
ATOM 1211 O O . HIS B 1 90 ? 1.394 -15.811 -6.248 1.00 29.01 71 HIS B O 1
ATOM 1218 N N . GLY B 1 91 ? 1.168 -18.049 -6.401 1.00 26.88 72 GLY B N 1
ATOM 1219 C CA . GLY B 1 91 ? 2.318 -18.296 -5.550 1.00 28.73 72 GLY B CA 1
ATOM 1220 C C . GLY B 1 91 ? 2.108 -17.900 -4.107 1.00 31.31 72 GLY B C 1
ATOM 1221 O O . GLY B 1 91 ? 3.058 -17.482 -3.443 1.00 32.90 72 GLY B O 1
ATOM 1222 N N . LYS B 1 92 ? 0.876 -17.998 -3.603 1.00 33.86 73 LYS B N 1
ATOM 1223 C CA . LYS B 1 92 ? 0.554 -17.540 -2.261 1.00 29.99 73 LYS B CA 1
ATOM 1224 C C . LYS B 1 92 ? 0.400 -18.683 -1.277 1.00 36.58 73 LYS B C 1
ATOM 1225 O O . LYS B 1 92 ? 0.138 -18.441 -0.092 1.00 33.56 73 LYS B O 1
ATOM 1231 N N . ILE B 1 93 ? 0.544 -19.918 -1.735 1.00 30.08 74 ILE B N 1
ATOM 1232 C CA . ILE B 1 93 ? 0.409 -21.074 -0.868 1.00 29.95 74 ILE B CA 1
ATOM 1233 C C . ILE B 1 93 ? 1.515 -22.046 -1.257 1.00 32.86 74 ILE B C 1
ATOM 1234 O O . ILE B 1 93 ? 1.877 -22.148 -2.434 1.00 28.55 74 ILE B O 1
ATOM 1239 N N . SER B 1 94 ? 2.105 -22.700 -0.262 1.00 34.67 75 SER B N 1
ATOM 1240 C CA . SER B 1 94 ? 3.240 -23.582 -0.498 1.00 35.86 75 SER B CA 1
ATOM 1241 C C . SER B 1 94 ? 2.772 -24.896 -1.101 1.00 32.58 75 SER B C 1
ATOM 1242 O O . SER B 1 94 ? 1.594 -25.251 -1.035 1.00 30.94 75 SER B O 1
ATOM 1245 N N . LEU B 1 95 ? 3.727 -25.626 -1.684 1.00 35.23 76 LEU B N 1
ATOM 1246 C CA . LEU B 1 95 ? 3.456 -26.970 -2.191 1.00 33.02 76 LEU B CA 1
ATOM 1247 C C . LEU B 1 95 ? 2.857 -27.864 -1.112 1.00 33.56 76 LEU B C 1
ATOM 1248 O O . LEU B 1 95 ? 1.865 -28.565 -1.354 1.00 35.61 76 LEU B O 1
ATOM 1253 N N . GLU B 1 96 ? 3.463 -27.876 0.082 1.00 36.18 77 GLU B N 1
ATOM 1254 C CA . GLU B 1 96 ? 2.914 -28.690 1.167 1.00 36.83 77 GLU B CA 1
ATOM 1255 C C . GLU B 1 96 ? 1.498 -28.250 1.522 1.00 37.85 77 GLU B C 1
ATOM 1256 O O . GLU B 1 96 ? 0.612 -29.083 1.736 1.00 38.83 77 GLU B O 1
ATOM 1262 N N . GLU B 1 97 ? 1.263 -26.939 1.583 1.00 36.79 78 GLU B N 1
ATOM 1263 C CA . GLU B 1 97 ? -0.078 -26.456 1.901 1.00 37.16 78 GLU B CA 1
ATOM 1264 C C . GLU B 1 97 ? -1.083 -26.853 0.817 1.00 33.88 78 GLU B C 1
ATOM 1265 O O . GLU B 1 97 ? -2.217 -27.236 1.129 1.00 35.57 78 GLU B O 1
ATOM 1271 N N . VAL B 1 98 ? -0.680 -26.816 -0.459 1.00 33.17 79 VAL B N 1
ATOM 1272 C CA . VAL B 1 98 ? -1.594 -27.252 -1.514 1.00 34.18 79 VAL B CA 1
ATOM 1273 C C . VAL B 1 98 ? -1.891 -28.740 -1.382 1.00 38.96 79 VAL B C 1
ATOM 1274 O O . VAL B 1 98 ? -3.037 -29.178 -1.555 1.00 34.73 79 VAL B O 1
ATOM 1278 N N . LYS B 1 99 ? -0.866 -29.541 -1.080 1.00 38.89 80 LYS B N 1
ATOM 1279 C CA . LYS B 1 99 ? -1.083 -30.968 -0.862 1.00 39.32 80 LYS B CA 1
ATOM 1280 C C . LYS B 1 99 ? -2.065 -31.204 0.275 1.00 37.23 80 LYS B C 1
ATOM 1281 O O . LYS B 1 99 ? -2.954 -32.056 0.172 1.00 38.62 80 LYS B O 1
ATOM 1287 N N . GLU B 1 100 ? -1.936 -30.440 1.357 1.00 36.74 81 GLU B N 1
ATOM 1288 C CA . GLU B 1 100 ? -2.807 -30.637 2.512 1.00 39.19 81 GLU B CA 1
ATOM 1289 C C . GLU B 1 100 ? -4.227 -30.170 2.213 1.00 40.54 81 GLU B C 1
ATOM 1290 O O . GLU B 1 100 ? -5.205 -30.808 2.631 1.00 35.78 81 GLU B O 1
ATOM 1296 N N . ALA B 1 101 ? -4.353 -29.050 1.495 1.00 36.53 82 ALA B N 1
ATOM 1297 C CA . ALA B 1 101 ? -5.666 -28.554 1.097 1.00 39.44 82 ALA B CA 1
ATOM 1298 C C . ALA B 1 101 ? -6.394 -29.568 0.230 1.00 33.84 82 ALA B C 1
ATOM 1299 O O . ALA B 1 101 ? -7.604 -29.773 0.379 1.00 38.23 82 ALA B O 1
ATOM 1301 N N . ARG B 1 102 ? -5.674 -30.201 -0.692 1.00 36.98 83 ARG B N 1
ATOM 1302 C CA . ARG B 1 102 ? -6.303 -31.186 -1.558 1.00 41.59 83 ARG B CA 1
ATOM 1303 C C . ARG B 1 102 ? -6.844 -32.355 -0.745 1.00 46.30 83 ARG B C 1
ATOM 1304 O O . ARG B 1 102 ? -7.964 -32.822 -0.988 1.00 46.03 83 ARG B O 1
ATOM 1312 N N . GLU B 1 103 ? -6.073 -32.822 0.243 1.00 42.79 84 GLU B N 1
ATOM 1313 C CA . GLU B 1 103 ? -6.549 -33.894 1.116 1.00 48.38 84 GLU B CA 1
ATOM 1314 C C . GLU B 1 103 ? -7.809 -33.470 1.858 1.00 46.12 84 GLU B C 1
ATOM 1315 O O . GLU B 1 103 ? -8.825 -34.177 1.836 1.00 52.74 84 GLU B O 1
ATOM 1321 N N . LYS B 1 104 ? -7.760 -32.310 2.517 1.00 44.08 85 LYS B N 1
ATOM 1322 C CA . LYS B 1 104 ? -8.930 -31.807 3.231 1.00 44.48 85 LYS B CA 1
ATOM 1323 C C . LYS B 1 104 ? -10.126 -31.679 2.301 1.00 48.76 85 LYS B C 1
ATOM 1324 O O . LYS B 1 104 ? -11.264 -31.956 2.698 1.00 53.93 85 LYS B O 1
ATOM 1330 N N . LEU B 1 105 ? -9.883 -31.275 1.048 1.00 49.52 86 LEU B N 1
ATOM 1331 C CA . LEU B 1 105 ? -10.961 -31.040 0.094 1.00 48.26 86 LEU B CA 1
ATOM 1332 C C . LEU B 1 105 ? -11.525 -32.347 -0.448 1.00 50.24 86 LEU B C 1
ATOM 1333 O O . LEU B 1 105 ? -12.746 -32.536 -0.476 1.00 46.77 86 LEU B O 1
ATOM 1338 N N . LYS B 1 106 ? -10.653 -33.244 -0.920 1.00 51.43 87 LYS B N 1
ATOM 1339 C CA . LYS B 1 106 ? -11.130 -34.519 -1.446 1.00 53.24 87 LYS B CA 1
ATOM 1340 C C . LYS B 1 106 ? -12.005 -35.226 -0.424 1.00 53.16 87 LYS B C 1
ATOM 1341 O O . LYS B 1 106 ? -13.103 -35.688 -0.747 1.00 51.79 87 LYS B O 1
ATOM 1347 N N . LYS B 1 107 ? -11.555 -35.267 0.831 1.00 55.91 88 LYS B N 1
ATOM 1348 C CA . LYS B 1 107 ? -12.368 -35.845 1.893 1.00 56.53 88 LYS B CA 1
ATOM 1349 C C . LYS B 1 107 ? -13.696 -35.108 2.031 1.00 57.72 88 LYS B C 1
ATOM 1350 O O . LYS B 1 107 ? -14.755 -35.736 2.154 1.00 56.99 88 LYS B O 1
ATOM 1356 N N . GLU B 1 108 ? -13.664 -33.775 1.978 1.00 55.83 89 GLU B N 1
ATOM 1357 C CA . GLU B 1 108 ? -14.870 -32.984 2.193 1.00 55.08 89 GLU B CA 1
ATOM 1358 C C . GLU B 1 108 ? -15.906 -33.203 1.101 1.00 55.99 89 GLU B C 1
ATOM 1359 O O . GLU B 1 108 ? -17.098 -32.944 1.325 1.00 57.57 89 GLU B O 1
ATOM 1365 N N . LEU B 1 109 ? -15.477 -33.673 -0.069 1.00 50.47 90 LEU B N 1
ATOM 1366 C CA . LEU B 1 109 ? -16.415 -33.954 -1.147 1.00 55.55 90 LEU B CA 1
ATOM 1367 C C . LEU B 1 109 ? -17.205 -35.227 -0.867 1.00 57.61 90 LEU B C 1
ATOM 1368 O O . LEU B 1 109 ? -18.387 -35.324 -1.214 1.00 61.37 90 LEU B O 1
ATOM 1373 N N . GLU B 1 110 ? -16.567 -36.211 -0.244 1.00 63.43 91 GLU B N 1
ATOM 1374 C CA . GLU B 1 110 ? -17.186 -37.512 -0.007 1.00 62.16 91 GLU B CA 1
ATOM 1375 C C . GLU B 1 110 ? -17.810 -37.610 1.376 1.00 60.17 91 GLU B C 1
ATOM 1376 O O . GLU B 1 110 ? -19.006 -37.878 1.496 1.00 65.60 91 GLU B O 1
ATOM 1382 N N . THR C 1 24 ? -28.508 -3.439 -16.547 1.00 55.79 5 THR C N 1
ATOM 1383 C CA . THR C 1 24 ? -28.293 -4.165 -17.793 1.00 54.03 5 THR C CA 1
ATOM 1384 C C . THR C 1 24 ? -26.876 -3.974 -18.320 1.00 52.98 5 THR C C 1
ATOM 1385 O O . THR C 1 24 ? -26.350 -4.834 -19.039 1.00 49.94 5 THR C O 1
ATOM 1389 N N . GLU C 1 25 ? -26.264 -2.832 -17.993 1.00 56.01 6 GLU C N 1
ATOM 1390 C CA . GLU C 1 25 ? -24.846 -2.667 -18.299 1.00 56.13 6 GLU C CA 1
ATOM 1391 C C . GLU C 1 25 ? -24.011 -3.736 -17.621 1.00 50.24 6 GLU C C 1
ATOM 1392 O O . GLU C 1 25 ? -22.986 -4.162 -18.168 1.00 48.62 6 GLU C O 1
ATOM 1398 N N . GLU C 1 26 ? -24.431 -4.163 -16.426 1.00 50.73 7 GLU C N 1
ATOM 1399 C CA . GLU C 1 26 ? -23.736 -5.223 -15.712 1.00 51.83 7 GLU C CA 1
ATOM 1400 C C . GLU C 1 26 ? -23.713 -6.508 -16.529 1.00 46.81 7 GLU C C 1
ATOM 1401 O O . GLU C 1 26 ? -22.683 -7.188 -16.601 1.00 46.29 7 GLU C O 1
ATOM 1407 N N . GLU C 1 27 ? -24.833 -6.846 -17.171 1.00 46.53 8 GLU C N 1
ATOM 1408 C CA . GLU C 1 27 ? -24.894 -8.089 -17.930 1.00 43.16 8 GLU C CA 1
ATOM 1409 C C . GLU C 1 27 ? -24.054 -8.005 -19.204 1.00 43.62 8 GLU C C 1
ATOM 1410 O O . GLU C 1 27 ? -23.384 -8.979 -19.575 1.00 38.44 8 GLU C O 1
ATOM 1416 N N . LYS C 1 28 ? -24.070 -6.854 -19.888 1.00 40.50 9 LYS C N 1
ATOM 1417 C CA . LYS C 1 28 ? -23.175 -6.679 -21.025 1.00 35.22 9 LYS C CA 1
ATOM 1418 C C . LYS C 1 28 ? -21.724 -6.864 -20.599 1.00 32.15 9 LYS C C 1
ATOM 1419 O O . LYS C 1 28 ? -20.947 -7.535 -21.283 1.00 32.36 9 LYS C O 1
ATOM 1425 N N . HIS C 1 29 ? -21.347 -6.269 -19.469 1.00 31.50 10 HIS C N 1
ATOM 1426 C CA . HIS C 1 29 ? -20.009 -6.456 -18.916 1.00 35.50 10 HIS C CA 1
ATOM 1427 C C . HIS C 1 29 ? -19.690 -7.932 -18.722 1.00 30.64 10 HIS C C 1
ATOM 1428 O O . HIS C 1 29 ? -18.636 -8.412 -19.148 1.00 28.53 10 HIS C O 1
ATOM 1435 N N . HIS C 1 30 ? -20.594 -8.665 -18.069 1.00 31.70 11 HIS C N 1
ATOM 1436 C CA . HIS C 1 30 ? -20.392 -10.094 -17.871 1.00 32.73 11 HIS C CA 1
ATOM 1437 C C . HIS C 1 30 ? -20.214 -10.803 -19.199 1.00 30.74 11 HIS C C 1
ATOM 1438 O O . HIS C 1 30 ? -19.311 -11.635 -19.352 1.00 31.29 11 HIS C O 1
ATOM 1445 N N . LEU C 1 31 ? -21.046 -10.464 -20.183 1.00 32.49 12 LEU C N 1
ATOM 1446 C CA . LEU C 1 31 ? -20.961 -11.124 -21.481 1.00 31.18 12 LEU C CA 1
ATOM 1447 C C . LEU C 1 31 ? -19.609 -10.882 -22.139 1.00 27.92 12 LEU C C 1
ATOM 1448 O O . LEU C 1 31 ? -19.026 -11.793 -22.739 1.00 26.39 12 LEU C O 1
ATOM 1453 N N . HIS C 1 32 ? -19.086 -9.666 -22.041 1.00 25.58 13 HIS C N 1
ATOM 1454 C CA . HIS C 1 32 ? -17.765 -9.431 -22.603 1.00 24.88 13 HIS C CA 1
ATOM 1455 C C . HIS C 1 32 ? -16.693 -10.201 -21.827 1.00 23.54 13 HIS C C 1
ATOM 1456 O O . HIS C 1 32 ? -15.779 -10.775 -22.433 1.00 23.47 13 HIS C O 1
ATOM 1463 N N . ASP C 1 33 ? -16.799 -10.254 -20.493 1.00 22.15 14 ASP C N 1
ATOM 1464 C CA . ASP C 1 33 ? -15.865 -11.071 -19.710 1.00 26.47 14 ASP C CA 1
ATOM 1465 C C . ASP C 1 33 ? -15.810 -12.501 -20.238 1.00 26.19 14 ASP C C 1
ATOM 1466 O O . ASP C 1 33 ? -14.732 -13.049 -20.489 1.00 25.41 14 ASP C O 1
ATOM 1471 N N . ASP C 1 34 ? -16.983 -13.125 -20.406 1.00 28.00 15 ASP C N 1
ATOM 1472 C CA . ASP C 1 34 ? -17.036 -14.498 -20.901 1.00 28.71 15 ASP C CA 1
ATOM 1473 C C . ASP C 1 34 ? -16.537 -14.615 -22.325 1.00 24.16 15 ASP C C 1
ATOM 1474 O O . ASP C 1 34 ? -15.928 -15.629 -22.686 1.00 26.96 15 ASP C O 1
ATOM 1479 N N . LEU C 1 35 ? -16.770 -13.594 -23.151 1.00 27.09 16 LEU C N 1
ATOM 1480 C CA . LEU C 1 35 ? -16.260 -13.653 -24.513 1.00 27.87 16 LEU C CA 1
ATOM 1481 C C . LEU C 1 35 ? -14.734 -13.642 -24.523 1.00 26.63 16 LEU C C 1
ATOM 1482 O O . LEU C 1 35 ? -14.102 -14.415 -25.252 1.00 24.77 16 LEU C O 1
ATOM 1487 N N . ASP C 1 36 ? -14.119 -12.791 -23.703 1.00 23.85 17 ASP C N 1
ATOM 1488 C CA . ASP C 1 36 ? -12.661 -12.799 -23.604 1.00 24.02 17 ASP C CA 1
ATOM 1489 C C . ASP C 1 36 ? -12.171 -14.149 -23.111 1.00 21.61 17 ASP C C 1
ATOM 1490 O O . ASP C 1 36 ? -11.221 -14.712 -23.649 1.00 24.28 17 ASP C O 1
ATOM 1495 N N . LEU C 1 37 ? -12.808 -14.664 -22.061 1.00 26.17 18 LEU C N 1
ATOM 1496 C CA . LEU C 1 37 ? -12.403 -15.926 -21.455 1.00 25.14 18 LEU C CA 1
ATOM 1497 C C . LEU C 1 37 ? -12.489 -17.063 -22.463 1.00 26.36 18 LEU C C 1
ATOM 1498 O O . LEU C 1 37 ? -11.513 -17.793 -22.686 1.00 22.46 18 LEU C O 1
ATOM 1503 N N . LEU C 1 38 ? -13.645 -17.211 -23.112 1.00 22.12 19 LEU C N 1
ATOM 1504 C CA . LEU C 1 38 ? -13.798 -18.346 -24.016 1.00 24.57 19 LEU C CA 1
ATOM 1505 C C . LEU C 1 38 ? -12.917 -18.203 -25.243 1.00 27.31 19 LEU C C 1
ATOM 1506 O O . LEU C 1 38 ? -12.422 -19.211 -25.768 1.00 31.26 19 LEU C O 1
ATOM 1511 N N . THR C 1 39 ? -12.690 -16.965 -25.701 1.00 26.54 20 THR C N 1
ATOM 1512 C CA . THR C 1 39 ? -11.795 -16.746 -26.833 1.00 30.65 20 THR C CA 1
ATOM 1513 C C . THR C 1 39 ? -10.391 -17.233 -26.504 1.00 31.17 20 THR C C 1
ATOM 1514 O O . THR C 1 39 ? -9.730 -17.875 -27.334 1.00 29.19 20 THR C O 1
ATOM 1518 N N . ILE C 1 40 ? -9.930 -16.955 -25.282 1.00 26.45 21 ILE C N 1
ATOM 1519 C CA . ILE C 1 40 ? -8.655 -17.498 -24.819 1.00 25.77 21 ILE C CA 1
ATOM 1520 C C . ILE C 1 40 ? -8.728 -19.017 -24.666 1.00 26.18 21 ILE C C 1
ATOM 1521 O O . ILE C 1 40 ? -7.764 -19.730 -24.972 1.00 27.50 21 ILE C O 1
ATOM 1526 N N . LEU C 1 41 ? -9.851 -19.542 -24.170 1.00 25.97 22 LEU C N 1
ATOM 1527 C CA . LEU C 1 41 ? -9.938 -20.994 -23.998 1.00 27.73 22 LEU C CA 1
ATOM 1528 C C . LEU C 1 41 ? -9.819 -21.714 -25.342 1.00 29.99 22 LEU C C 1
ATOM 1529 O O . LEU C 1 41 ? -9.088 -22.707 -25.467 1.00 29.42 22 LEU C O 1
ATOM 1534 N N . LEU C 1 42 ? -10.497 -21.196 -26.368 1.00 27.17 23 LEU C N 1
ATOM 1535 C CA . LEU C 1 42 ? -10.395 -21.756 -27.719 1.00 30.27 23 LEU C CA 1
ATOM 1536 C C . LEU C 1 42 ? -8.955 -21.828 -28.193 1.00 31.97 23 LEU C C 1
ATOM 1537 O O . LEU C 1 42 ? -8.534 -22.822 -28.803 1.00 32.60 23 LEU C O 1
ATOM 1542 N N . GLU C 1 43 ? -8.194 -20.763 -27.958 1.00 35.65 24 GLU C N 1
ATOM 1543 C CA . GLU C 1 43 ? -6.814 -20.729 -28.423 1.00 35.79 24 GLU C CA 1
ATOM 1544 C C . GLU C 1 43 ? -5.941 -21.691 -27.632 1.00 34.18 24 GLU C C 1
ATOM 1545 O O . GLU C 1 43 ? -5.032 -22.310 -28.196 1.00 41.12 24 GLU C O 1
ATOM 1551 N N . LEU C 1 44 ? -6.209 -21.838 -26.334 1.00 35.45 25 LEU C N 1
ATOM 1552 C CA . LEU C 1 44 ? -5.463 -22.794 -25.524 1.00 34.24 25 LEU C CA 1
ATOM 1553 C C . LEU C 1 44 ? -5.741 -24.220 -25.981 1.00 39.73 25 LEU C C 1
ATOM 1554 O O . LEU C 1 44 ? -4.814 -25.020 -26.146 1.00 38.91 25 LEU C O 1
ATOM 1559 N N . ASN C 1 45 ? -7.013 -24.552 -26.221 1.00 39.90 26 ASN C N 1
ATOM 1560 C CA . ASN C 1 45 ? -7.345 -25.921 -26.591 1.00 36.13 26 ASN C CA 1
ATOM 1561 C C . ASN C 1 45 ? -7.062 -26.207 -28.056 1.00 37.47 26 ASN C C 1
ATOM 1562 O O . ASN C 1 45 ? -6.962 -27.375 -28.441 1.00 40.87 26 ASN C O 1
ATOM 1567 N N . LEU C 1 46 ? -6.895 -25.175 -28.873 1.00 40.72 27 LEU C N 1
ATOM 1568 C CA . LEU C 1 46 ? -6.324 -25.384 -30.196 1.00 39.69 27 LEU C CA 1
ATOM 1569 C C . LEU C 1 46 ? -4.832 -25.690 -30.096 1.00 41.82 27 LEU C C 1
ATOM 1570 O O . LEU C 1 46 ? -4.341 -26.655 -30.694 1.00 41.96 27 LEU C O 1
ATOM 1575 N N . ARG C 1 47 ? -4.103 -24.905 -29.302 1.00 40.85 28 ARG C N 1
ATOM 1576 C CA . ARG C 1 47 ? -2.661 -25.101 -29.193 1.00 44.64 28 ARG C CA 1
ATOM 1577 C C . ARG C 1 47 ? -2.324 -26.476 -28.632 1.00 43.61 28 ARG C C 1
ATOM 1578 O O . ARG C 1 47 ? -1.432 -27.157 -29.147 1.00 46.00 28 ARG C O 1
ATOM 1586 N N . ASN C 1 48 ? -3.024 -26.913 -27.587 1.00 47.88 29 ASN C N 1
ATOM 1587 C CA . ASN C 1 48 ? -2.744 -28.240 -27.049 1.00 43.34 29 ASN C CA 1
ATOM 1588 C C . ASN C 1 48 ? -3.418 -29.368 -27.841 1.00 42.41 29 ASN C C 1
ATOM 1589 O O . ASN C 1 48 ? -3.516 -30.483 -27.326 1.00 41.69 29 ASN C O 1
ATOM 1594 N N . GLY C 1 49 ? -3.911 -29.105 -29.052 1.00 45.56 30 GLY C N 1
ATOM 1595 C CA . GLY C 1 49 ? -4.356 -30.158 -29.952 1.00 42.68 30 GLY C CA 1
ATOM 1596 C C . GLY C 1 49 ? -5.693 -30.801 -29.644 1.00 45.21 30 GLY C C 1
ATOM 1597 O O . GLY C 1 49 ? -6.070 -31.760 -30.334 1.00 44.93 30 GLY C O 1
ATOM 1598 N N . LYS C 1 50 ? -6.434 -30.313 -28.649 1.00 38.52 31 LYS C N 1
ATOM 1599 C CA . LYS C 1 50 ? -7.728 -30.913 -28.347 1.00 38.65 31 LYS C CA 1
ATOM 1600 C C . LYS C 1 50 ? -8.792 -30.557 -29.382 1.00 40.04 31 LYS C C 1
ATOM 1601 O O . LYS C 1 50 ? -9.771 -31.298 -29.540 1.00 38.22 31 LYS C O 1
ATOM 1607 N N . LEU C 1 51 ? -8.646 -29.433 -30.076 1.00 38.39 32 LEU C N 1
ATOM 1608 C CA . LEU C 1 51 ? -9.639 -29.009 -31.053 1.00 36.07 32 LEU C CA 1
ATOM 1609 C C . LEU C 1 51 ? -8.994 -28.874 -32.427 1.00 36.40 32 LEU C C 1
ATOM 1610 O O . LEU C 1 51 ? -7.778 -28.691 -32.556 1.00 37.87 32 LEU C O 1
ATOM 1615 N N . SER C 1 52 ? -9.828 -28.987 -33.458 1.00 36.76 33 SER C N 1
ATOM 1616 C CA . SER C 1 52 ? -9.396 -28.818 -34.834 1.00 37.83 33 SER C CA 1
ATOM 1617 C C . SER C 1 52 ? -9.420 -27.345 -35.198 1.00 36.55 33 SER C C 1
ATOM 1618 O O . SER C 1 52 ? -10.093 -26.537 -34.555 1.00 36.57 33 SER C O 1
ATOM 1621 N N . LYS C 1 53 ? -8.694 -26.996 -36.259 1.00 38.23 34 LYS C N 1
ATOM 1622 C CA . LYS C 1 53 ? -8.695 -25.603 -36.694 1.00 42.43 34 LYS C CA 1
ATOM 1623 C C . LYS C 1 53 ? -10.080 -25.183 -37.160 1.00 37.19 34 LYS C C 1
ATOM 1624 O O . LYS C 1 53 ? -10.593 -24.141 -36.739 1.00 35.73 34 LYS C O 1
ATOM 1630 N N . GLU C 1 54 ? -10.725 -26.011 -37.988 1.00 36.96 35 GLU C N 1
ATOM 1631 C CA . GLU C 1 54 ? -12.052 -25.668 -38.508 1.00 41.20 35 GLU C CA 1
ATOM 1632 C C . GLU C 1 54 ? -13.062 -25.427 -37.392 1.00 34.11 35 GLU C C 1
ATOM 1633 O O . GLU C 1 54 ? -13.913 -24.536 -37.491 1.00 36.72 35 GLU C O 1
ATOM 1639 N N . LEU C 1 55 ? -13.009 -26.238 -36.339 1.00 33.99 36 LEU C N 1
ATOM 1640 C CA . LEU C 1 55 ? -13.904 -26.036 -35.209 1.00 35.75 36 LEU C CA 1
ATOM 1641 C C . LEU C 1 55 ? -13.657 -24.675 -34.570 1.00 30.37 36 LEU C C 1
ATOM 1642 O O . LEU C 1 55 ? -14.596 -23.919 -34.285 1.00 28.75 36 LEU C O 1
ATOM 1647 N N . VAL C 1 56 ? -12.390 -24.352 -34.326 1.00 31.40 37 VAL C N 1
ATOM 1648 C CA . VAL C 1 56 ? -12.060 -23.072 -33.705 1.00 36.11 37 VAL C CA 1
ATOM 1649 C C . VAL C 1 56 ? -12.426 -21.916 -34.634 1.00 31.65 37 VAL C C 1
ATOM 1650 O O . VAL C 1 56 ? -12.966 -20.900 -34.185 1.00 33.55 37 VAL C O 1
ATOM 1654 N N . GLU C 1 57 ? -12.202 -22.071 -35.949 1.00 37.64 38 GLU C N 1
ATOM 1655 C CA . GLU C 1 57 ? -12.599 -21.006 -36.873 1.00 34.81 38 GLU C CA 1
ATOM 1656 C C . GLU C 1 57 ? -14.103 -20.774 -36.835 1.00 38.67 38 GLU C C 1
ATOM 1657 O O . GLU C 1 57 ? -14.557 -19.621 -36.774 1.00 38.33 38 GLU C O 1
ATOM 1663 N N . GLU C 1 58 ? -14.898 -21.852 -36.840 1.00 33.85 39 GLU C N 1
ATOM 1664 C CA . GLU C 1 58 ? -16.346 -21.665 -36.801 1.00 32.01 39 GLU C CA 1
ATOM 1665 C C . GLU C 1 58 ? -16.789 -21.064 -35.476 1.00 33.09 39 GLU C C 1
ATOM 1666 O O . GLU C 1 58 ? -17.708 -20.238 -35.441 1.00 35.26 39 GLU C O 1
ATOM 1672 N N . ALA C 1 59 ? -16.190 -21.510 -34.368 1.00 32.82 40 ALA C N 1
ATOM 1673 C CA . ALA C 1 59 ? -16.516 -20.920 -33.075 1.00 28.70 40 ALA C CA 1
ATOM 1674 C C . ALA C 1 59 ? -16.103 -19.451 -33.037 1.00 27.48 40 ALA C C 1
ATOM 1675 O O . ALA C 1 59 ? -16.801 -18.612 -32.458 1.00 31.41 40 ALA C O 1
ATOM 1677 N N . LYS C 1 60 ? -14.974 -19.120 -33.661 1.00 30.84 41 LYS C N 1
ATOM 1678 C CA . LYS C 1 60 ? -14.567 -17.722 -33.709 1.00 33.08 41 LYS C CA 1
ATOM 1679 C C . LYS C 1 60 ? -15.537 -16.884 -34.535 1.00 39.36 41 LYS C C 1
ATOM 1680 O O . LYS C 1 60 ? -15.695 -15.688 -34.264 1.00 35.87 41 LYS C O 1
ATOM 1686 N N . ARG C 1 61 ? -16.236 -17.496 -35.507 1.00 33.61 42 ARG C N 1
ATOM 1687 C CA . ARG C 1 61 ? -17.274 -16.758 -36.227 1.00 34.65 42 ARG C CA 1
ATOM 1688 C C . ARG C 1 61 ? -18.481 -16.521 -35.325 1.00 33.53 42 ARG C C 1
ATOM 1689 O O . ARG C 1 61 ? -19.092 -15.447 -35.355 1.00 34.33 42 ARG C O 1
ATOM 1697 N N . ILE C 1 62 ? -18.823 -17.500 -34.485 1.00 33.89 43 ILE C N 1
ATOM 1698 C CA . ILE C 1 62 ? -19.865 -17.264 -33.492 1.00 32.74 43 ILE C CA 1
ATOM 1699 C C . ILE C 1 62 ? -19.435 -16.173 -32.517 1.00 31.62 43 ILE C C 1
ATOM 1700 O O . ILE C 1 62 ? -20.259 -15.376 -32.056 1.00 34.26 43 ILE C O 1
ATOM 1705 N N . ALA C 1 63 ? -18.147 -16.149 -32.156 1.00 31.99 44 ALA C N 1
ATOM 1706 C CA . ALA C 1 63 ? -17.632 -15.097 -31.273 1.00 36.59 44 ALA C CA 1
ATOM 1707 C C . ALA C 1 63 ? -17.840 -13.717 -31.887 1.00 33.95 44 ALA C C 1
ATOM 1708 O O . ALA C 1 63 ? -18.164 -12.754 -31.181 1.00 32.50 44 ALA C O 1
ATOM 1710 N N . GLU C 1 64 ? -17.681 -13.612 -33.210 1.00 37.77 45 GLU C N 1
ATOM 1711 C CA . GLU C 1 64 ? -17.992 -12.366 -33.904 1.00 37.99 45 GLU C CA 1
ATOM 1712 C C . GLU C 1 64 ? -19.456 -11.988 -33.742 1.00 41.91 45 GLU C C 1
ATOM 1713 O O . GLU C 1 64 ? -19.784 -10.807 -33.577 1.00 44.72 45 GLU C O 1
ATOM 1719 N N . ILE C 1 65 ? -20.353 -12.976 -33.774 1.00 35.54 46 ILE C N 1
ATOM 1720 C CA . ILE C 1 65 ? -21.774 -12.686 -33.603 1.00 40.34 46 ILE C CA 1
ATOM 1721 C C . ILE C 1 65 ? -22.054 -12.225 -32.180 1.00 37.27 46 ILE C C 1
ATOM 1722 O O . ILE C 1 65 ? -22.775 -11.243 -31.958 1.00 39.45 46 ILE C O 1
ATOM 1727 N N . VAL C 1 66 ? -21.491 -12.932 -31.193 1.00 35.66 47 VAL C N 1
ATOM 1728 C CA . VAL C 1 66 ? -21.658 -12.528 -29.798 1.00 35.87 47 VAL C CA 1
ATOM 1729 C C . VAL C 1 66 ? -21.184 -11.090 -29.595 1.00 35.23 47 VAL C C 1
ATOM 1730 O O . VAL C 1 66 ? -21.857 -10.287 -28.939 1.00 36.98 47 VAL C O 1
ATOM 1734 N N . LYS C 1 67 ? -20.019 -10.745 -30.148 1.00 32.98 48 LYS C N 1
ATOM 1735 C CA . LYS C 1 67 ? -19.527 -9.376 -30.021 1.00 41.54 48 LYS C CA 1
ATOM 1736 C C . LYS C 1 67 ? -20.557 -8.386 -30.556 1.00 46.47 48 LYS C C 1
ATOM 1737 O O . LYS C 1 67 ? -20.946 -7.438 -29.862 1.00 42.40 48 LYS C O 1
ATOM 1743 N N . GLU C 1 68 ? -21.057 -8.633 -31.773 1.00 45.65 49 GLU C N 1
ATOM 1744 C CA . GLU C 1 68 ? -22.112 -7.796 -32.343 1.00 47.83 49 GLU C CA 1
ATOM 1745 C C . GLU C 1 68 ? -23.359 -7.802 -31.465 1.00 44.43 49 GLU C C 1
ATOM 1746 O O . GLU C 1 68 ? -23.930 -6.745 -31.178 1.00 46.57 49 GLU C O 1
ATOM 1752 N N . ALA C 1 69 ? -23.797 -8.983 -31.021 1.00 42.60 50 ALA C N 1
ATOM 1753 C CA . ALA C 1 69 ? -24.959 -9.040 -30.134 1.00 44.07 50 ALA C CA 1
ATOM 1754 C C . ALA C 1 69 ? -24.753 -8.164 -28.905 1.00 46.29 50 ALA C C 1
ATOM 1755 O O . ALA C 1 69 ? -25.658 -7.428 -28.492 1.00 46.35 50 ALA C O 1
ATOM 1757 N N . ILE C 1 70 ? -23.563 -8.249 -28.299 1.00 44.59 51 ILE C N 1
ATOM 1758 C CA . ILE C 1 70 ? -23.268 -7.449 -27.115 1.00 44.99 51 ILE C CA 1
ATOM 1759 C C . ILE C 1 70 ? -23.399 -5.968 -27.443 1.00 43.98 51 ILE C C 1
ATOM 1760 O O . ILE C 1 70 ? -23.993 -5.196 -26.678 1.00 51.21 51 ILE C O 1
ATOM 1765 N N . GLU C 1 71 ? -22.875 -5.557 -28.600 1.00 44.68 52 GLU C N 1
ATOM 1766 C CA . GLU C 1 71 ? -22.972 -4.168 -29.033 1.00 52.07 52 GLU C CA 1
ATOM 1767 C C . GLU C 1 71 ? -24.420 -3.687 -29.049 1.00 54.05 52 GLU C C 1
ATOM 1768 O O . GLU C 1 71 ? -24.770 -2.707 -28.383 1.00 56.93 52 GLU C O 1
ATOM 1774 N N . LYS C 1 72 ? -25.286 -4.372 -29.798 1.00 52.09 53 LYS C N 1
ATOM 1775 C CA . LYS C 1 72 ? -26.645 -3.869 -29.958 1.00 51.42 53 LYS C CA 1
ATOM 1776 C C . LYS C 1 72 ? -27.576 -4.270 -28.819 1.00 51.43 53 LYS C C 1
ATOM 1777 O O . LYS C 1 72 ? -28.770 -3.960 -28.886 1.00 59.24 53 LYS C O 1
ATOM 1783 N N . GLY C 1 73 ? -27.074 -4.928 -27.779 1.00 49.25 54 GLY C N 1
ATOM 1784 C CA . GLY C 1 73 ? -27.881 -5.236 -26.613 1.00 56.73 54 GLY C CA 1
ATOM 1785 C C . GLY C 1 73 ? -28.644 -6.546 -26.656 1.00 55.45 54 GLY C C 1
ATOM 1786 O O . GLY C 1 73 ? -29.404 -6.829 -25.717 1.00 50.31 54 GLY C O 1
ATOM 1787 N N . ALA C 1 74 ? -28.466 -7.353 -27.705 1.00 57.01 55 ALA C N 1
ATOM 1788 C CA . ALA C 1 74 ? -29.157 -8.630 -27.849 1.00 47.27 55 ALA C CA 1
ATOM 1789 C C . ALA C 1 74 ? -28.630 -9.665 -26.867 1.00 47.57 55 ALA C C 1
ATOM 1790 O O . ALA C 1 74 ? -27.942 -10.606 -27.273 1.00 50.57 55 ALA C O 1
ATOM 1792 N N . VAL C 1 75 ? -28.971 -9.510 -25.583 1.00 50.20 56 VAL C N 1
ATOM 1793 C CA . VAL C 1 75 ? -28.443 -10.390 -24.538 1.00 51.43 56 VAL C CA 1
ATOM 1794 C C . VAL C 1 75 ? -28.645 -11.849 -24.923 1.00 53.66 56 VAL C C 1
ATOM 1795 O O . VAL C 1 75 ? -27.714 -12.664 -24.888 1.00 49.69 56 VAL C O 1
ATOM 1799 N N . GLU C 1 76 ? -29.873 -12.180 -25.328 1.00 55.54 57 GLU C N 1
ATOM 1800 C CA . GLU C 1 76 ? -30.270 -13.558 -25.594 1.00 51.57 57 GLU C CA 1
ATOM 1801 C C . GLU C 1 76 ? -29.372 -14.205 -26.642 1.00 43.88 57 GLU C C 1
ATOM 1802 O O . GLU C 1 76 ? -28.852 -15.307 -26.433 1.00 49.57 57 GLU C O 1
ATOM 1808 N N . VAL C 1 77 ? -29.166 -13.527 -27.774 1.00 43.08 58 VAL C N 1
ATOM 1809 C CA . VAL C 1 77 ? -28.259 -14.046 -28.796 1.00 42.23 58 VAL C CA 1
ATOM 1810 C C . VAL C 1 77 ? -26.852 -14.205 -28.225 1.00 44.54 58 VAL C C 1
ATOM 1811 O O . VAL C 1 77 ? -26.188 -15.230 -28.426 1.00 38.15 58 VAL C O 1
ATOM 1815 N N . ALA C 1 78 ? -26.372 -13.182 -27.514 1.00 46.94 59 ALA C N 1
ATOM 1816 C CA . ALA C 1 78 ? -25.022 -13.233 -26.964 1.00 41.00 59 ALA C CA 1
ATOM 1817 C C . ALA C 1 78 ? -24.876 -14.407 -26.005 1.00 36.49 59 ALA C C 1
ATOM 1818 O O . ALA C 1 78 ? -23.915 -15.177 -26.093 1.00 36.10 59 ALA C O 1
ATOM 1820 N N . GLU C 1 79 ? -25.855 -14.580 -25.108 1.00 39.18 60 GLU C N 1
ATOM 1821 C CA . GLU C 1 79 ? -25.794 -15.648 -24.114 1.00 38.74 60 GLU C CA 1
ATOM 1822 C C . GLU C 1 79 ? -25.772 -17.023 -24.767 1.00 40.60 60 GLU C C 1
ATOM 1823 O O . GLU C 1 79 ? -25.005 -17.905 -24.357 1.00 34.31 60 GLU C O 1
ATOM 1829 N N . LYS C 1 80 ? -26.627 -17.234 -25.771 1.00 41.64 61 LYS C N 1
ATOM 1830 C CA . LYS C 1 80 ? -26.642 -18.519 -26.462 1.00 41.38 61 LYS C CA 1
ATOM 1831 C C . LYS C 1 80 ? -25.343 -18.751 -27.216 1.00 37.44 61 LYS C C 1
ATOM 1832 O O . LYS C 1 80 ? -24.784 -19.855 -27.176 1.00 36.49 61 LYS C O 1
ATOM 1838 N N . GLY C 1 81 ? -24.852 -17.728 -27.923 1.00 34.03 62 GLY C N 1
ATOM 1839 C CA . GLY C 1 81 ? -23.586 -17.872 -28.612 1.00 29.61 62 GLY C CA 1
ATOM 1840 C C . GLY C 1 81 ? -22.462 -18.285 -27.678 1.00 30.13 62 GLY C C 1
ATOM 1841 O O . GLY C 1 81 ? -21.624 -19.118 -28.029 1.00 30.13 62 GLY C O 1
ATOM 1842 N N . LEU C 1 82 ? -22.434 -17.710 -26.470 1.00 30.51 63 LEU C N 1
ATOM 1843 C CA . LEU C 1 82 ? -21.384 -18.052 -25.510 1.00 31.63 63 LEU C CA 1
ATOM 1844 C C . LEU C 1 82 ? -21.507 -19.499 -25.048 1.00 29.69 63 LEU C C 1
ATOM 1845 O O . LEU C 1 82 ? -20.507 -20.224 -24.981 1.00 26.81 63 LEU C O 1
ATOM 1850 N N . GLU C 1 83 ? -22.731 -19.932 -24.730 1.00 30.67 64 GLU C N 1
ATOM 1851 C CA . GLU C 1 83 ? -22.980 -21.331 -24.389 1.00 34.80 64 GLU C CA 1
ATOM 1852 C C . GLU C 1 83 ? -22.456 -22.261 -25.470 1.00 27.25 64 GLU C C 1
ATOM 1853 O O . GLU C 1 83 ? -21.835 -23.293 -25.177 1.00 30.77 64 GLU C O 1
ATOM 1859 N N . VAL C 1 84 ? -22.674 -21.896 -26.731 1.00 30.49 65 VAL C N 1
ATOM 1860 C CA . VAL C 1 84 ? -22.196 -22.706 -27.844 1.00 30.03 65 VAL C CA 1
ATOM 1861 C C . VAL C 1 84 ? -20.675 -22.717 -27.879 1.00 28.28 65 VAL C C 1
ATOM 1862 O O . VAL C 1 84 ? -20.051 -23.772 -28.051 1.00 29.64 65 VAL C O 1
ATOM 1866 N N . ILE C 1 85 ? -20.051 -21.541 -27.737 1.00 30.11 66 ILE C N 1
ATOM 1867 C CA . ILE C 1 85 ? -18.592 -21.471 -27.810 1.00 29.56 66 ILE C CA 1
ATOM 1868 C C . ILE C 1 85 ? -17.971 -22.248 -26.655 1.00 23.25 66 ILE C C 1
ATOM 1869 O O . ILE C 1 85 ? -16.965 -22.947 -26.823 1.00 27.79 66 ILE C O 1
ATOM 1874 N N . ASP C 1 86 ? -18.561 -22.151 -25.466 1.00 24.60 67 ASP C N 1
ATOM 1875 C CA . ASP C 1 86 ? -18.045 -22.931 -24.339 1.00 27.45 67 ASP C CA 1
ATOM 1876 C C . ASP C 1 86 ? -18.165 -24.427 -24.615 1.00 27.36 67 ASP C C 1
ATOM 1877 O O . ASP C 1 86 ? -17.198 -25.191 -24.457 1.00 27.66 67 ASP C O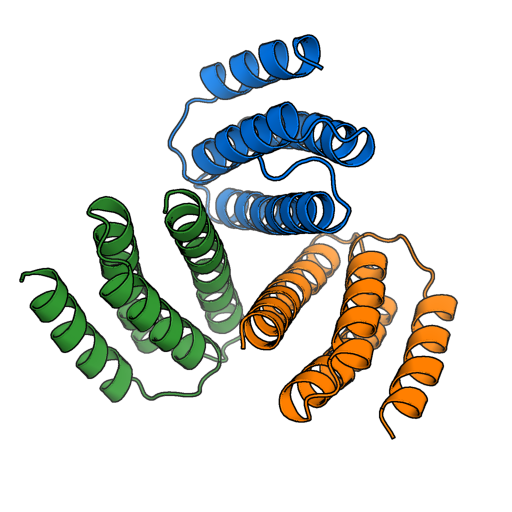 1
ATOM 1882 N N . ALA C 1 87 ? -19.349 -24.861 -25.051 1.00 28.82 68 ALA C N 1
ATOM 1883 C CA . ALA C 1 87 ? -19.524 -26.262 -25.416 1.00 31.31 68 ALA C CA 1
ATOM 1884 C C . ALA C 1 87 ? -18.485 -26.686 -26.438 1.00 25.14 68 ALA C C 1
ATOM 1885 O O . ALA C 1 87 ? -17.877 -27.753 -26.311 1.00 27.95 68 ALA C O 1
ATOM 1887 N N . ALA C 1 88 ? -18.202 -25.818 -27.411 1.00 24.93 69 ALA C N 1
ATOM 1888 C CA . ALA C 1 88 ? -17.212 -26.148 -28.428 1.00 25.81 69 ALA C CA 1
ATOM 1889 C C . ALA C 1 88 ? -15.803 -26.206 -27.848 1.00 30.33 69 ALA C C 1
ATOM 1890 O O . ALA C 1 88 ? -15.023 -27.109 -28.180 1.00 25.53 69 ALA C O 1
ATOM 1892 N N . ALA C 1 89 ? -15.437 -25.225 -27.008 1.00 27.74 70 ALA C N 1
ATOM 1893 C CA . ALA C 1 89 ? -14.086 -25.223 -26.445 1.00 28.82 70 ALA C CA 1
ATOM 1894 C C . ALA C 1 89 ? -13.832 -26.467 -25.605 1.00 27.61 70 ALA C C 1
ATOM 1895 O O . ALA C 1 89 ? -12.694 -26.934 -25.504 1.00 31.65 70 ALA C O 1
ATOM 1897 N N . HIS C 1 90 ? -14.874 -27.020 -25.002 1.00 28.00 71 HIS C N 1
ATOM 1898 C CA . HIS C 1 90 ? -14.754 -28.212 -24.180 1.00 31.77 71 HIS C CA 1
ATOM 1899 C C . HIS C 1 90 ? -14.965 -29.505 -24.971 1.00 33.00 71 HIS C C 1
ATOM 1900 O O . HIS C 1 90 ? -15.079 -30.576 -24.369 1.00 32.91 71 HIS C O 1
ATOM 1907 N N . GLY C 1 91 ? -15.021 -29.430 -26.296 1.00 32.19 72 GLY C N 1
ATOM 1908 C CA . GLY C 1 91 ? -15.228 -30.623 -27.097 1.00 32.75 72 GLY C CA 1
ATOM 1909 C C . GLY C 1 91 ? -16.550 -31.306 -26.846 1.00 31.37 72 GLY C C 1
ATOM 1910 O O . GLY C 1 91 ? -16.616 -32.536 -26.899 1.00 35.61 72 GLY C O 1
ATOM 1911 N N . LYS C 1 92 ? -17.611 -30.539 -26.569 1.00 31.15 73 LYS C N 1
ATOM 1912 C CA . LYS C 1 92 ? -18.913 -31.092 -26.218 1.00 33.86 73 LYS C CA 1
ATOM 1913 C C . LYS C 1 92 ? -19.935 -31.025 -27.340 1.00 34.38 73 LYS C C 1
ATOM 1914 O O . LYS C 1 92 ? -21.014 -31.605 -27.192 1.00 37.07 73 LYS C O 1
ATOM 1920 N N . ILE C 1 93 ? -19.649 -30.311 -28.432 1.00 32.61 74 ILE C N 1
ATOM 1921 C CA . ILE C 1 93 ? -20.524 -30.274 -29.597 1.00 32.68 74 ILE C CA 1
ATOM 1922 C C . ILE C 1 93 ? -19.673 -30.399 -30.849 1.00 31.78 74 ILE C C 1
ATOM 1923 O O . ILE C 1 93 ? -18.477 -30.097 -30.849 1.00 34.95 74 ILE C O 1
ATOM 1928 N N . SER C 1 94 ? -20.319 -30.822 -31.932 1.00 29.15 75 SER C N 1
ATOM 1929 C CA . SER C 1 94 ? -19.645 -31.168 -33.179 1.00 35.04 75 SER C CA 1
ATOM 1930 C C . SER C 1 94 ? -19.452 -29.943 -34.065 1.00 28.84 75 SER C C 1
ATOM 1931 O O . SER C 1 94 ? -20.139 -28.926 -33.926 1.00 29.90 75 SER C O 1
ATOM 1934 N N . LEU C 1 95 ? -18.503 -30.069 -34.999 1.00 32.22 76 LEU C N 1
ATOM 1935 C CA . LEU C 1 95 ? -18.326 -29.061 -36.039 1.00 32.42 76 LEU C CA 1
ATOM 1936 C C . LEU C 1 95 ? -19.655 -28.708 -36.699 1.00 34.96 76 LEU C C 1
ATOM 1937 O O . LEU C 1 95 ? -19.993 -27.528 -36.871 1.00 34.79 76 LEU C O 1
ATOM 1942 N N . GLU C 1 96 ? -20.443 -29.728 -37.047 1.00 33.18 77 GLU C N 1
ATOM 1943 C CA . GLU C 1 96 ? -21.718 -29.479 -37.709 1.00 34.70 77 GLU C CA 1
ATOM 1944 C C . GLU C 1 96 ? -22.663 -28.710 -36.799 1.00 34.90 77 GLU C C 1
ATOM 1945 O O . GLU C 1 96 ? -23.390 -27.818 -37.255 1.00 33.37 77 GLU C O 1
ATOM 1951 N N . GLU C 1 97 ? -22.675 -29.049 -35.508 1.00 32.14 78 GLU C N 1
ATOM 1952 C CA . GLU C 1 97 ? -23.528 -28.326 -34.575 1.00 35.16 78 GLU C CA 1
ATOM 1953 C C . GLU C 1 97 ? -23.100 -26.868 -34.454 1.00 33.44 78 GLU C C 1
ATOM 1954 O O . GLU C 1 97 ? -23.949 -25.978 -34.312 1.00 33.81 78 GLU C O 1
ATOM 1960 N N . VAL C 1 98 ? -21.793 -26.606 -34.529 1.00 31.29 79 VAL C N 1
ATOM 1961 C CA . VAL C 1 98 ? -21.303 -25.233 -34.447 1.00 34.82 79 VAL C CA 1
ATOM 1962 C C . VAL C 1 98 ? -21.709 -24.442 -35.687 1.00 34.26 79 VAL C C 1
ATOM 1963 O O . VAL C 1 98 ? -22.147 -23.289 -35.590 1.00 34.77 79 VAL C O 1
ATOM 1967 N N . LYS C 1 99 ? -21.586 -25.050 -36.869 1.00 36.24 80 LYS C N 1
ATOM 1968 C CA . LYS C 1 99 ? -22.035 -24.378 -38.086 1.00 35.48 80 LYS C CA 1
ATOM 1969 C C . LYS C 1 99 ? -23.538 -24.123 -38.044 1.00 38.55 80 LYS C C 1
ATOM 1970 O O . LYS C 1 99 ? -24.003 -23.025 -38.373 1.00 40.94 80 LYS C O 1
ATOM 1976 N N . GLU C 1 100 ? -24.308 -25.112 -37.593 1.00 38.53 81 GLU C N 1
ATOM 1977 C CA . GLU C 1 100 ? -25.748 -24.935 -37.453 1.00 38.49 81 GLU C CA 1
ATOM 1978 C C . GLU C 1 100 ? -26.069 -23.760 -36.543 1.00 41.56 81 GLU C C 1
ATOM 1979 O O . GLU C 1 100 ? -26.854 -22.873 -36.906 1.00 42.75 81 GLU C O 1
ATOM 1985 N N . ALA C 1 101 ? -25.477 -23.747 -35.342 1.00 38.51 82 ALA C N 1
ATOM 1986 C CA . ALA C 1 101 ? -25.771 -22.691 -34.379 1.00 35.38 82 ALA C CA 1
ATOM 1987 C C . ALA C 1 101 ? -25.369 -21.327 -34.921 1.00 35.61 82 ALA C C 1
ATOM 1988 O O . ALA C 1 101 ? -26.050 -20.327 -34.670 1.00 40.42 82 ALA C O 1
ATOM 1990 N N . ARG C 1 102 ? -24.274 -21.270 -35.679 1.00 33.59 83 ARG C N 1
ATOM 1991 C CA . ARG C 1 102 ? -23.831 -19.994 -36.233 1.00 37.17 83 ARG C CA 1
ATOM 1992 C C . ARG C 1 102 ? -24.877 -19.407 -37.171 1.00 45.34 83 ARG C C 1
ATOM 1993 O O . ARG C 1 102 ? -25.267 -18.242 -37.030 1.00 40.62 83 ARG C O 1
ATOM 2001 N N . GLU C 1 103 ? -25.346 -20.206 -38.140 1.00 45.28 84 GLU C N 1
ATOM 2002 C CA . GLU C 1 103 ? -26.378 -19.729 -39.061 1.00 43.09 84 GLU C CA 1
ATOM 2003 C C . GLU C 1 103 ? -27.627 -19.298 -38.307 1.00 42.30 84 GLU C C 1
ATOM 2004 O O . GLU C 1 103 ? -28.192 -18.233 -38.574 1.00 48.55 84 GLU C O 1
ATOM 2010 N N . LYS C 1 104 ? -28.069 -20.110 -37.347 1.00 40.32 85 LYS C N 1
ATOM 2011 C CA . LYS C 1 104 ? -29.255 -19.750 -36.582 1.00 42.62 85 LYS C CA 1
ATOM 2012 C C . LYS C 1 104 ? -29.044 -18.448 -35.818 1.00 51.83 85 LYS C C 1
ATOM 2013 O O . LYS C 1 104 ? -29.952 -17.607 -35.743 1.00 48.71 85 LYS C O 1
ATOM 2019 N N . LEU C 1 105 ? -27.842 -18.256 -35.258 1.00 49.69 86 LEU C N 1
ATOM 2020 C CA . LEU C 1 105 ? -27.578 -17.080 -34.431 1.00 50.84 86 LEU C CA 1
ATOM 2021 C C . LEU C 1 105 ? -27.455 -15.824 -35.283 1.00 47.23 86 LEU C C 1
ATOM 2022 O O . LEU C 1 105 ? -28.006 -14.774 -34.938 1.00 49.74 86 LEU C O 1
ATOM 2027 N N . LYS C 1 106 ? -26.713 -15.908 -36.387 1.00 46.82 87 LYS C N 1
ATOM 2028 C CA . LYS C 1 106 ? -26.612 -14.776 -37.300 1.00 49.26 87 LYS C CA 1
ATOM 2029 C C . LYS C 1 106 ? -27.995 -14.315 -37.744 1.00 58.35 87 LYS C C 1
ATOM 2030 O O . LYS C 1 106 ? -28.333 -13.128 -37.646 1.00 58.79 87 LYS C O 1
ATOM 2036 N N . LYS C 1 107 ? -28.823 -15.256 -38.201 1.00 56.57 88 LYS C N 1
ATOM 2037 C CA . LYS C 1 107 ? -30.167 -14.919 -38.656 1.00 57.73 88 LYS C CA 1
ATOM 2038 C C . LYS C 1 107 ? -31.002 -14.349 -37.518 1.00 59.91 88 LYS C C 1
ATOM 2039 O O . LYS C 1 107 ? -31.737 -13.371 -37.703 1.00 65.10 88 LYS C O 1
ATOM 2045 N N . GLU C 1 108 ? -30.881 -14.934 -36.325 1.00 58.89 89 GLU C N 1
ATOM 2046 C CA . GLU C 1 108 ? -31.640 -14.465 -35.169 1.00 56.92 89 GLU C CA 1
ATOM 2047 C C . GLU C 1 108 ? -31.154 -13.104 -34.680 1.00 63.01 89 GLU C C 1
ATOM 2048 O O . GLU C 1 108 ? -31.925 -12.344 -34.073 1.00 61.54 89 GLU C O 1
ATOM 2054 N N . LEU C 1 109 ? -29.881 -12.786 -34.919 1.00 58.36 90 LEU C N 1
ATOM 2055 C CA . LEU C 1 109 ? -29.388 -11.443 -34.641 1.00 64.34 90 LEU C CA 1
ATOM 2056 C C . LEU C 1 109 ? -29.971 -10.432 -35.619 1.00 63.14 90 LEU C C 1
ATOM 2057 O O . LEU C 1 109 ? -30.217 -9.278 -35.247 1.00 63.45 90 LEU C O 1
ATOM 2062 N N . GLU C 1 110 ? -30.217 -10.860 -36.860 1.00 67.79 91 GLU C N 1
ATOM 2063 C CA . GLU C 1 110 ? -30.733 -9.954 -37.881 1.00 65.76 91 GLU C CA 1
ATOM 2064 C C . GLU C 1 110 ? -32.089 -9.377 -37.489 1.00 68.55 91 GLU C C 1
ATOM 2065 O O . GLU C 1 110 ? -32.357 -8.191 -37.721 1.00 69.01 91 GLU C O 1
ATOM 2071 N N . GLU C 1 111 ? -32.950 -10.189 -36.886 1.00 69.40 92 GLU C N 1
ATOM 2072 C CA . GLU C 1 111 ? -34.214 -9.694 -36.354 1.00 67.88 92 GLU C CA 1
ATOM 2073 C C . GLU C 1 111 ? -33.975 -8.703 -35.220 1.00 69.04 92 GLU C C 1
ATOM 2074 O O . GLU C 1 111 ? -32.969 -8.783 -34.512 1.00 74.83 92 GLU C O 1
#